Protein AF-A0A969V7P6-F1 (afdb_monomer_lite)

Structure (mmCIF, N/CA/C/O backbone):
data_AF-A0A969V7P6-F1
#
_entry.id   AF-A0A969V7P6-F1
#
loop_
_atom_site.group_PDB
_atom_site.id
_atom_site.type_symbol
_atom_site.label_atom_id
_atom_site.label_alt_id
_atom_site.label_comp_id
_atom_site.label_asym_id
_atom_site.label_entity_id
_atom_site.label_seq_id
_atom_site.pdbx_PDB_ins_code
_atom_site.Cartn_x
_atom_site.Cartn_y
_atom_site.Cartn_z
_atom_site.occupancy
_atom_site.B_iso_or_equiv
_atom_site.auth_seq_id
_atom_site.auth_comp_id
_atom_site.auth_asym_id
_atom_site.auth_atom_id
_atom_site.pdbx_PDB_model_num
ATOM 1 N N . MET A 1 1 ? 22.255 4.720 -7.247 1.00 37.50 1 MET A N 1
ATOM 2 C CA . MET A 1 1 ? 20.924 4.164 -6.915 1.00 37.50 1 MET A CA 1
ATOM 3 C C . MET A 1 1 ? 20.142 5.274 -6.238 1.00 37.50 1 MET A C 1
ATOM 5 O O . MET A 1 1 ? 20.670 5.863 -5.308 1.00 37.50 1 MET A O 1
ATOM 9 N N . GLY A 1 2 ? 19.009 5.672 -6.820 1.00 39.75 2 GLY A N 1
ATOM 10 C CA . GLY A 1 2 ? 18.341 6.944 -6.525 1.00 39.75 2 GLY A CA 1
ATOM 11 C C . GLY A 1 2 ? 17.702 7.017 -5.138 1.00 39.75 2 GLY A C 1
ATOM 12 O O . GLY A 1 2 ? 17.268 6.005 -4.598 1.00 39.75 2 GLY A O 1
ATOM 13 N N . LEU A 1 3 ? 17.614 8.246 -4.629 1.00 38.44 3 LEU A N 1
ATOM 14 C CA . LEU A 1 3 ? 17.092 8.727 -3.338 1.00 38.44 3 LEU A CA 1
ATOM 15 C C . LEU A 1 3 ? 15.645 8.303 -2.972 1.00 38.44 3 LEU A C 1
ATOM 17 O O . LEU A 1 3 ? 15.081 8.807 -2.010 1.00 38.44 3 LEU A O 1
ATOM 21 N N . ALA A 1 4 ? 15.021 7.388 -3.714 1.00 44.38 4 ALA A N 1
ATOM 22 C CA . ALA A 1 4 ? 13.600 7.053 -3.599 1.00 44.38 4 ALA A CA 1
ATOM 23 C C . ALA A 1 4 ? 13.264 6.013 -2.509 1.00 44.38 4 ALA A C 1
ATOM 25 O O . ALA A 1 4 ? 12.104 5.639 -2.364 1.00 44.38 4 ALA A O 1
ATOM 26 N N . THR A 1 5 ? 14.241 5.505 -1.750 1.00 50.00 5 THR A N 1
ATOM 27 C CA . THR A 1 5 ? 14.021 4.388 -0.809 1.00 50.00 5 THR A CA 1
ATOM 28 C C . THR A 1 5 ? 13.422 4.797 0.539 1.00 50.00 5 THR A C 1
ATOM 30 O O . THR A 1 5 ? 12.894 3.939 1.243 1.00 50.00 5 THR A O 1
ATOM 33 N N . ALA A 1 6 ? 13.447 6.082 0.899 1.00 56.50 6 ALA A N 1
ATOM 34 C CA . ALA A 1 6 ? 12.928 6.576 2.174 1.00 56.50 6 ALA A CA 1
ATOM 35 C C . ALA A 1 6 ? 11.888 7.678 1.951 1.00 56.50 6 ALA A C 1
ATOM 37 O O . ALA A 1 6 ? 12.118 8.833 2.285 1.00 56.50 6 ALA A O 1
ATOM 38 N N . ILE A 1 7 ? 10.750 7.327 1.351 1.00 68.38 7 ILE A N 1
ATOM 39 C CA . ILE A 1 7 ? 9.581 8.211 1.333 1.00 68.38 7 ILE A CA 1
ATOM 40 C C . ILE A 1 7 ? 8.793 7.932 2.621 1.00 68.38 7 ILE A C 1
ATOM 42 O O . ILE A 1 7 ? 8.113 6.902 2.680 1.00 68.38 7 ILE A O 1
ATOM 46 N N . PRO A 1 8 ? 8.899 8.772 3.670 1.00 78.19 8 PRO A N 1
ATOM 47 C CA . PRO A 1 8 ? 8.121 8.569 4.881 1.00 78.19 8 PRO A CA 1
ATOM 48 C C . PRO A 1 8 ? 6.634 8.787 4.579 1.00 78.19 8 PRO A C 1
ATOM 50 O O . PRO A 1 8 ? 6.243 9.762 3.924 1.00 78.19 8 PRO A O 1
ATOM 53 N N . ILE A 1 9 ? 5.809 7.849 5.041 1.00 88.81 9 ILE A N 1
ATOM 54 C CA . ILE A 1 9 ? 4.352 7.964 5.033 1.00 88.81 9 ILE A CA 1
ATOM 55 C C . ILE A 1 9 ? 3.910 8.279 6.455 1.00 88.81 9 ILE A C 1
ATOM 57 O O . ILE A 1 9 ? 4.197 7.515 7.377 1.00 88.81 9 ILE A O 1
ATOM 61 N N . TYR A 1 10 ? 3.210 9.396 6.599 1.00 89.25 10 TYR A N 1
ATOM 62 C CA . TYR A 1 10 ? 2.509 9.780 7.814 1.00 89.25 10 TYR A CA 1
ATOM 63 C C . TYR A 1 10 ? 1.019 9.658 7.527 1.00 89.25 10 TYR A C 1
ATOM 65 O O . TYR A 1 10 ? 0.591 10.037 6.437 1.00 89.25 10 TYR A O 1
ATOM 73 N N . LEU A 1 11 ? 0.287 9.086 8.478 1.00 92.19 11 LEU A N 1
ATOM 74 C CA . LEU A 1 11 ? -1.168 9.018 8.446 1.00 92.19 11 LEU A CA 1
ATOM 75 C C . LEU A 1 11 ? -1.673 10.141 9.347 1.00 92.19 11 LEU A C 1
ATOM 77 O O . LEU A 1 11 ? -1.177 10.273 10.469 1.00 92.19 11 LEU A O 1
ATOM 81 N N . ASP A 1 12 ? -2.590 10.954 8.845 1.00 91.56 12 ASP A N 1
ATOM 82 C CA . ASP A 1 12 ? -3.274 11.962 9.650 1.00 91.56 12 ASP A CA 1
ATOM 83 C C . ASP A 1 12 ? -4.498 11.364 10.357 1.00 91.56 12 ASP A C 1
ATOM 85 O O . ASP A 1 12 ? -4.915 10.237 10.081 1.00 91.56 12 ASP A O 1
ATOM 89 N N . ASP A 1 13 ? -5.085 12.123 11.280 1.00 91.12 13 ASP A N 1
ATOM 90 C CA . ASP A 1 13 ? -6.239 11.671 12.058 1.00 91.12 13 ASP A CA 1
ATOM 91 C C . ASP A 1 13 ? -7.435 11.296 11.168 1.00 91.12 13 ASP A C 1
ATOM 93 O O . ASP A 1 13 ? -8.166 10.361 11.492 1.00 91.12 13 ASP A O 1
ATOM 97 N N . SER A 1 14 ? -7.608 11.960 10.017 1.00 90.06 14 SER A N 1
ATOM 98 C CA . SER A 1 14 ? -8.700 11.666 9.077 1.00 90.06 14 SER A CA 1
ATOM 99 C C . SER A 1 14 ? -8.513 10.291 8.427 1.00 90.06 14 SER A C 1
ATOM 101 O O . SER A 1 14 ? -9.436 9.473 8.432 1.00 90.06 14 SER A O 1
ATOM 103 N N . GLU A 1 15 ? -7.305 9.998 7.934 1.00 92.38 15 GLU A N 1
ATOM 104 C CA . GLU A 1 15 ? -6.928 8.682 7.411 1.00 92.38 15 GLU A CA 1
ATOM 105 C C . GLU A 1 15 ? -7.098 7.607 8.500 1.00 92.38 15 GLU A C 1
ATOM 107 O O . GLU A 1 15 ? -7.684 6.552 8.245 1.00 92.38 15 GLU A O 1
ATOM 112 N N . LEU A 1 16 ? -6.649 7.874 9.733 1.00 93.38 16 LEU A N 1
ATOM 113 C CA . LEU A 1 16 ? -6.754 6.924 10.846 1.00 93.38 16 LEU A CA 1
ATOM 114 C C . LEU A 1 16 ? -8.211 6.609 11.214 1.00 93.38 16 LEU A C 1
ATOM 116 O O . LEU A 1 16 ? -8.554 5.437 11.370 1.00 93.38 16 LEU A O 1
ATOM 120 N N . ILE A 1 17 ? -9.087 7.613 11.305 1.00 91.75 17 ILE A N 1
ATOM 121 C CA . ILE A 1 17 ? -10.519 7.420 11.596 1.00 91.75 17 ILE A CA 1
ATOM 122 C C . ILE A 1 17 ? -11.191 6.580 10.504 1.00 91.75 17 ILE A C 1
ATOM 124 O O . ILE A 1 17 ? -11.981 5.677 10.800 1.00 91.75 17 ILE A O 1
ATOM 128 N N . ARG A 1 18 ? -10.842 6.806 9.236 1.00 90.81 18 ARG A N 1
ATOM 129 C CA . ARG A 1 18 ? -11.342 5.996 8.117 1.00 90.81 18 ARG A CA 1
ATOM 130 C C . ARG A 1 18 ? -10.900 4.537 8.223 1.00 90.81 18 ARG A C 1
ATOM 132 O O . ARG A 1 18 ? -11.705 3.645 7.972 1.00 90.81 18 ARG A O 1
ATOM 139 N N . LEU A 1 19 ? -9.673 4.264 8.674 1.00 92.88 19 LEU A N 1
ATOM 140 C CA . LEU A 1 19 ? -9.234 2.891 8.961 1.00 92.88 19 LEU A CA 1
ATOM 141 C C . LEU A 1 19 ? -10.023 2.264 10.120 1.00 92.88 19 LEU A C 1
ATOM 143 O O . LEU A 1 19 ? -10.416 1.105 10.017 1.00 92.88 19 LEU A O 1
ATOM 147 N N . VAL A 1 20 ? -10.320 3.018 11.185 1.00 91.75 20 VAL A N 1
ATOM 148 C CA . VAL A 1 20 ? -11.188 2.536 12.279 1.00 91.75 20 VAL A CA 1
ATOM 149 C C . VAL A 1 20 ? -12.581 2.178 11.763 1.00 91.75 20 VAL A C 1
ATOM 151 O O . VAL A 1 20 ? -13.119 1.130 12.113 1.00 91.75 20 VAL A O 1
ATOM 154 N N . THR A 1 21 ? -13.143 3.018 10.896 1.00 89.44 21 THR A N 1
ATOM 155 C CA . THR A 1 21 ? -14.454 2.799 10.264 1.00 89.44 21 THR A CA 1
ATOM 156 C C . THR A 1 21 ? -14.511 1.445 9.559 1.00 89.44 21 THR A C 1
ATOM 158 O O . THR A 1 21 ? -15.476 0.701 9.716 1.00 89.44 21 THR A O 1
ATOM 161 N N . ILE A 1 22 ? -13.452 1.110 8.817 1.00 90.44 22 ILE A N 1
ATOM 162 C CA . ILE A 1 22 ? -13.332 -0.163 8.103 1.00 90.44 22 ILE A CA 1
ATOM 163 C C . ILE A 1 22 ? -13.286 -1.329 9.087 1.00 90.44 22 ILE A C 1
ATOM 165 O O . ILE A 1 22 ? -14.022 -2.286 8.905 1.00 90.44 22 ILE A O 1
ATOM 169 N N . ILE A 1 23 ? -12.503 -1.231 10.164 1.00 91.12 23 ILE A N 1
ATOM 170 C CA . ILE A 1 23 ? -12.418 -2.294 11.180 1.00 91.12 23 ILE A CA 1
ATOM 171 C C . ILE A 1 23 ? -13.780 -2.544 11.828 1.00 91.12 23 ILE A C 1
ATOM 173 O O . ILE A 1 23 ? -14.203 -3.689 11.978 1.00 91.12 23 ILE A O 1
ATOM 177 N N . LEU A 1 24 ? -14.483 -1.478 12.212 1.00 88.94 24 LEU A N 1
ATOM 178 C CA . LEU A 1 24 ? -15.808 -1.597 12.817 1.00 88.94 24 LEU A CA 1
ATOM 179 C C . LEU A 1 24 ? -16.814 -2.213 11.840 1.00 88.94 24 LEU A C 1
ATOM 181 O O . LEU A 1 24 ? -17.609 -3.059 12.248 1.00 88.94 24 LEU A O 1
ATOM 185 N N . ASN A 1 25 ? -16.743 -1.840 10.561 1.00 88.12 25 ASN A N 1
ATOM 186 C CA . ASN A 1 25 ? -17.562 -2.430 9.510 1.00 88.12 25 ASN A CA 1
ATOM 187 C C . ASN A 1 25 ? -17.242 -3.920 9.287 1.00 88.12 25 ASN A C 1
ATOM 189 O O . ASN A 1 25 ? -18.155 -4.740 9.306 1.00 88.12 25 ASN A O 1
ATOM 193 N N . ASP A 1 26 ? -15.964 -4.284 9.148 1.00 89.19 26 ASP A N 1
ATOM 194 C CA . ASP A 1 26 ? -15.503 -5.666 8.943 1.00 89.19 26 ASP A CA 1
ATOM 195 C C . ASP A 1 26 ? -15.948 -6.588 10.095 1.00 89.19 26 ASP A C 1
ATOM 197 O O . ASP A 1 26 ? -16.284 -7.755 9.888 1.00 89.19 26 ASP A O 1
ATOM 201 N N . LEU A 1 27 ? -16.000 -6.052 11.319 1.00 88.75 27 LEU A N 1
ATOM 202 C CA . LEU A 1 27 ? -16.423 -6.768 12.526 1.00 88.75 27 LEU A CA 1
ATOM 203 C C . LEU A 1 27 ? -17.928 -6.656 12.826 1.00 88.75 27 LEU A C 1
ATOM 205 O O . LEU A 1 27 ? -18.371 -7.135 13.874 1.00 88.75 27 LEU A O 1
ATOM 209 N N . ASN A 1 28 ? -18.716 -6.037 11.937 1.00 86.75 28 ASN A N 1
ATOM 210 C CA . ASN A 1 28 ? -20.150 -5.776 12.109 1.00 86.75 28 ASN A CA 1
ATOM 211 C C . ASN A 1 28 ? -20.491 -5.107 13.459 1.00 86.75 28 ASN A C 1
ATOM 213 O O . ASN A 1 28 ? -21.454 -5.477 14.136 1.00 86.75 28 ASN A O 1
ATOM 217 N N . LYS A 1 29 ? -19.672 -4.142 13.890 1.00 86.81 29 LYS A N 1
ATOM 218 C CA . LYS A 1 29 ? -19.866 -3.372 15.125 1.00 86.81 29 LYS A CA 1
ATOM 219 C C . LYS A 1 29 ? -20.593 -2.062 14.844 1.00 86.81 29 LYS A C 1
ATOM 221 O O . LYS A 1 29 ? -20.479 -1.486 13.766 1.00 86.81 29 LYS A O 1
ATOM 226 N N . THR A 1 30 ? -21.324 -1.569 15.842 1.00 82.69 30 THR A N 1
ATOM 227 C CA . THR A 1 30 ? -22.014 -0.279 15.747 1.00 82.69 30 THR A CA 1
ATOM 228 C C . THR A 1 30 ? -21.003 0.845 15.558 1.00 82.69 30 THR A C 1
ATOM 230 O O . THR A 1 30 ? -20.082 1.011 16.357 1.00 82.69 30 THR A O 1
ATOM 233 N N . LEU A 1 31 ? -21.199 1.627 14.504 1.00 77.50 31 LEU A N 1
ATOM 234 C CA . LEU A 1 31 ? -20.373 2.781 14.189 1.00 77.50 31 LEU A CA 1
ATOM 235 C C . LEU A 1 31 ? -20.841 3.997 15.005 1.00 77.50 31 LEU A C 1
ATOM 237 O O . LEU A 1 31 ? -22.048 4.231 15.118 1.00 77.50 31 LEU A O 1
ATOM 241 N N . PRO A 1 32 ? -19.921 4.812 15.548 1.00 76.62 32 PRO A N 1
ATOM 242 C CA . PRO A 1 32 ? -20.280 6.116 16.090 1.00 76.62 32 PRO A CA 1
ATOM 243 C C . PRO A 1 32 ? -20.989 6.970 15.021 1.00 76.62 32 PRO A C 1
ATOM 245 O O . PRO A 1 32 ? -20.653 6.852 13.838 1.00 76.62 32 PRO A O 1
ATOM 248 N N . PRO A 1 33 ? -21.934 7.855 15.385 1.00 74.75 33 PRO A N 1
ATOM 249 C CA . PRO A 1 33 ? -22.667 8.677 14.413 1.00 74.75 33 PRO A CA 1
ATOM 250 C C . PRO A 1 33 ? -21.738 9.524 13.531 1.00 74.75 33 PRO A C 1
ATOM 252 O O . PRO A 1 33 ? -21.918 9.586 12.319 1.00 74.75 33 PRO A O 1
ATOM 255 N N . GLU A 1 34 ? -20.693 10.088 14.143 1.00 72.06 34 GLU A N 1
ATOM 256 C CA . GLU A 1 34 ? -19.643 10.898 13.504 1.00 72.06 34 GLU A CA 1
ATOM 257 C C . GLU A 1 34 ? -18.877 10.130 12.411 1.00 72.06 34 GLU A C 1
ATOM 259 O O . GLU A 1 34 ? -18.364 10.716 11.463 1.00 72.06 34 GLU A O 1
ATOM 264 N N . VAL A 1 35 ? -18.815 8.803 12.537 1.00 72.75 35 VAL A N 1
ATOM 265 C CA . VAL A 1 35 ? -18.013 7.902 11.700 1.00 72.75 35 VAL A CA 1
ATOM 266 C C . VAL A 1 35 ? -18.892 7.155 10.688 1.00 72.75 35 VAL A C 1
ATOM 268 O O . VAL A 1 35 ? -18.469 6.862 9.574 1.00 72.75 35 VAL A O 1
ATOM 271 N N . SER A 1 36 ? -20.155 6.902 11.043 1.00 68.94 36 SER A N 1
ATOM 272 C CA . SER A 1 36 ? -21.152 6.225 10.199 1.00 68.94 36 SER A CA 1
ATOM 273 C C . SER A 1 36 ? -21.401 6.954 8.878 1.00 68.94 36 SER A C 1
ATOM 275 O O . SER A 1 36 ? -21.670 6.318 7.863 1.00 68.94 36 SER A O 1
ATOM 277 N N . LEU A 1 37 ? -21.290 8.285 8.886 1.00 66.56 37 LEU A N 1
ATOM 278 C CA . LEU A 1 37 ? -21.484 9.139 7.710 1.00 66.56 37 LEU A CA 1
ATOM 279 C C . LEU A 1 37 ? -20.347 9.033 6.682 1.00 66.56 37 LEU A C 1
ATOM 281 O O . LEU A 1 37 ? -20.510 9.483 5.552 1.00 66.56 37 LEU A O 1
ATOM 285 N N . LEU A 1 38 ? -19.202 8.456 7.061 1.00 68.50 38 LEU A N 1
ATOM 286 C CA . LEU A 1 38 ? -18.015 8.382 6.207 1.00 68.50 38 LEU A CA 1
ATOM 287 C C . LEU A 1 38 ? -18.045 7.191 5.252 1.00 68.50 38 LEU A C 1
ATOM 289 O O . LEU A 1 38 ? -17.359 7.214 4.228 1.00 68.50 38 LEU A O 1
ATOM 293 N N . LEU A 1 39 ? -18.801 6.140 5.586 1.00 68.31 39 LEU A N 1
ATOM 294 C CA . LEU A 1 39 ? -18.841 4.938 4.767 1.00 68.31 39 LEU A CA 1
ATOM 295 C C . LEU A 1 39 ? -19.473 5.249 3.404 1.00 68.31 39 LEU A C 1
ATOM 297 O O . LEU A 1 39 ? -20.599 5.750 3.345 1.00 68.31 39 LEU A O 1
ATOM 301 N N . PRO A 1 40 ? -18.789 4.933 2.291 1.00 67.00 40 PRO A N 1
ATOM 302 C CA . PRO A 1 40 ? -19.407 5.051 0.984 1.00 67.00 40 PRO A CA 1
ATOM 303 C C . PRO A 1 40 ? -20.632 4.131 0.905 1.00 67.00 40 PRO A C 1
ATOM 305 O O . PRO A 1 40 ? -20.629 3.029 1.446 1.00 67.00 40 PRO A O 1
ATOM 308 N N . GLN A 1 41 ? -21.669 4.559 0.175 1.00 62.22 41 GLN A N 1
ATOM 309 C CA . GLN A 1 41 ? -22.944 3.828 0.028 1.00 62.22 41 GLN A CA 1
ATOM 310 C C . GLN A 1 41 ? -22.785 2.365 -0.427 1.00 62.22 41 GLN A C 1
ATOM 312 O O . GLN A 1 41 ? -23.682 1.550 -0.222 1.00 62.22 41 GLN A O 1
ATOM 317 N N . LYS A 1 42 ? -21.650 2.030 -1.050 1.00 60.75 42 LYS A N 1
ATOM 318 C CA . LYS A 1 42 ? -21.255 0.670 -1.406 1.00 60.75 42 LYS A CA 1
ATOM 319 C C . LYS A 1 42 ? -19.994 0.317 -0.620 1.00 60.75 42 LYS A C 1
ATOM 321 O O . LYS A 1 42 ? -18.882 0.598 -1.064 1.00 60.75 42 LYS A O 1
ATOM 326 N N . VAL A 1 43 ? -20.177 -0.257 0.565 1.00 61.84 43 VAL A N 1
ATOM 327 C CA . VAL A 1 43 ? -19.059 -0.686 1.407 1.00 61.84 43 VAL A CA 1
ATOM 328 C C . VAL A 1 43 ? -18.521 -2.000 0.848 1.00 61.84 43 VAL A C 1
ATOM 330 O O . VAL A 1 43 ? -19.076 -3.069 1.085 1.00 61.84 43 VAL A O 1
ATOM 333 N N . GLY A 1 44 ? -17.496 -1.900 0.003 1.00 67.94 44 GLY A N 1
ATOM 334 C CA . GLY A 1 44 ? -16.650 -3.041 -0.335 1.00 67.94 44 GLY A CA 1
ATOM 335 C C . GLY A 1 44 ? -15.651 -3.329 0.786 1.00 67.94 44 GLY A C 1
ATOM 336 O O . GLY A 1 44 ? -15.606 -2.623 1.795 1.00 67.94 44 GLY A O 1
ATOM 337 N N . ASN A 1 45 ? -14.816 -4.345 0.591 1.00 84.31 45 ASN A N 1
ATOM 338 C CA . ASN A 1 45 ? -13.691 -4.597 1.484 1.00 84.31 45 ASN A CA 1
ATOM 339 C C . ASN A 1 45 ? -12.696 -3.427 1.417 1.00 84.31 45 ASN A C 1
ATOM 341 O O . ASN A 1 45 ? -12.683 -2.656 0.457 1.00 84.31 45 ASN A O 1
ATOM 345 N N . TYR A 1 46 ? -11.774 -3.348 2.380 1.00 90.69 46 TYR A N 1
ATOM 346 C CA . TYR A 1 46 ? -10.674 -2.371 2.392 1.00 90.69 46 TYR A CA 1
ATOM 347 C C . TYR A 1 46 ? -10.005 -2.144 1.017 1.00 90.69 46 TYR A C 1
ATOM 349 O O . TYR A 1 46 ? -9.670 -1.019 0.649 1.00 90.69 46 TYR A O 1
ATOM 357 N N . TYR A 1 47 ? -9.800 -3.220 0.252 1.00 90.31 47 TYR A N 1
ATOM 358 C CA . TYR A 1 47 ? -9.117 -3.180 -1.042 1.00 90.31 47 TYR A CA 1
ATOM 359 C C . TYR A 1 47 ? -9.952 -2.603 -2.189 1.00 90.31 47 TYR A C 1
ATOM 361 O O . TYR A 1 47 ? -9.364 -2.187 -3.188 1.00 90.31 47 TYR A O 1
ATOM 369 N N . ASP A 1 48 ? -11.273 -2.543 -2.030 1.00 88.69 48 ASP A N 1
ATOM 370 C CA . ASP A 1 48 ? -12.206 -1.996 -3.016 1.00 88.69 48 ASP A CA 1
ATOM 371 C C . ASP A 1 48 ? -12.318 -0.465 -2.911 1.00 88.69 48 ASP A C 1
ATOM 373 O O . ASP A 1 48 ? -12.842 0.191 -3.812 1.00 88.69 48 ASP A O 1
ATOM 377 N N . LEU A 1 49 ? -11.812 0.118 -1.818 1.00 89.06 49 LEU A N 1
ATOM 378 C CA . LEU A 1 49 ? -11.853 1.554 -1.569 1.00 89.06 49 LEU A CA 1
ATOM 379 C C . LEU A 1 49 ? -10.686 2.280 -2.267 1.0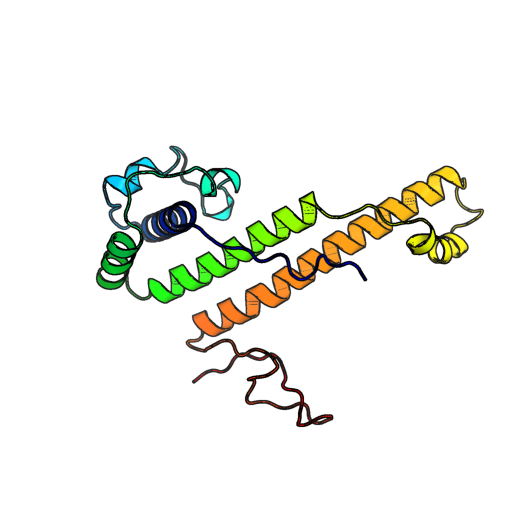0 89.06 49 LEU A C 1
ATOM 381 O O . LEU A 1 49 ? -9.524 1.867 -2.136 1.00 89.06 49 LEU A O 1
ATOM 385 N N . PRO A 1 50 ? -10.954 3.390 -2.983 1.00 89.38 50 PRO A N 1
ATOM 386 C CA . PRO A 1 50 ? -9.906 4.177 -3.622 1.00 89.38 50 PRO A CA 1
ATOM 387 C C . PRO A 1 50 ? -9.017 4.860 -2.575 1.00 89.38 50 PRO A C 1
ATOM 389 O O . PRO A 1 50 ? -9.497 5.330 -1.546 1.00 89.38 50 PRO A O 1
ATOM 392 N N . LEU A 1 51 ? -7.710 4.968 -2.851 1.00 90.69 51 LEU A N 1
ATOM 393 C CA . LEU A 1 51 ? -6.762 5.601 -1.920 1.00 90.69 51 LEU A CA 1
ATOM 394 C C . LEU A 1 51 ? -7.080 7.076 -1.651 1.00 90.69 51 LEU A C 1
ATOM 396 O O . LEU A 1 51 ? -6.768 7.567 -0.572 1.00 90.69 51 LEU A O 1
ATOM 400 N N . ASP A 1 52 ? -7.704 7.773 -2.599 1.00 90.12 52 ASP A N 1
ATOM 401 C CA . ASP A 1 52 ? -8.074 9.181 -2.437 1.00 90.12 52 ASP A CA 1
ATOM 402 C C . ASP A 1 52 ? -9.181 9.392 -1.400 1.00 90.12 52 ASP A C 1
ATOM 404 O O . ASP A 1 52 ? -9.139 10.390 -0.689 1.00 90.12 52 ASP A O 1
ATOM 408 N N . TRP A 1 53 ? -10.086 8.421 -1.218 1.00 89.94 53 TRP A N 1
ATOM 409 C CA . TRP A 1 53 ? -11.118 8.482 -0.173 1.00 89.94 53 TRP A CA 1
ATOM 410 C C . TRP A 1 53 ? -10.501 8.569 1.225 1.00 89.94 53 TRP A C 1
ATOM 412 O O . TRP A 1 53 ? -11.038 9.240 2.097 1.00 89.94 53 TRP A O 1
ATOM 422 N N . PHE A 1 54 ? -9.343 7.942 1.446 1.00 90.50 54 PHE A N 1
ATOM 423 C CA . PHE A 1 54 ? -8.652 8.030 2.734 1.00 90.50 54 PHE A CA 1
ATOM 424 C C . PHE A 1 54 ? -8.097 9.435 3.006 1.00 90.50 54 PHE A C 1
ATOM 426 O O . PHE A 1 54 ? -8.069 9.856 4.155 1.00 90.50 54 PHE A O 1
ATOM 433 N N . LYS A 1 55 ? -7.707 10.169 1.956 1.00 88.50 55 LYS A N 1
ATOM 434 C CA . LYS A 1 55 ? -7.048 11.486 2.042 1.00 88.50 55 LYS A CA 1
ATOM 435 C C . LYS A 1 55 ? -8.026 12.650 2.195 1.00 88.50 55 LYS A C 1
ATOM 437 O O . LYS A 1 55 ? -7.604 13.796 2.326 1.00 88.50 55 LYS A O 1
ATOM 442 N N . GLU A 1 56 ? -9.320 12.383 2.079 1.00 87.56 56 GLU A N 1
ATOM 443 C CA . GLU A 1 56 ? -10.352 13.401 2.210 1.00 87.56 56 GLU A CA 1
ATOM 444 C C . GLU A 1 56 ? -10.391 13.939 3.652 1.00 87.56 56 GLU A C 1
ATOM 446 O O . GLU A 1 56 ? -10.579 13.150 4.591 1.00 87.56 56 GLU A O 1
ATOM 451 N N . PRO A 1 57 ? -10.263 15.266 3.838 1.00 83.69 57 PRO A N 1
ATOM 452 C CA . PRO A 1 57 ? -10.168 15.866 5.158 1.00 83.69 57 PRO A CA 1
ATOM 453 C C . PRO A 1 57 ? -11.463 15.689 5.950 1.00 83.69 57 PRO A C 1
ATOM 455 O O . PRO A 1 57 ? -12.564 15.794 5.410 1.00 83.69 57 PRO A O 1
ATOM 458 N N . MET A 1 58 ? -11.318 15.477 7.254 1.00 78.38 58 MET A N 1
ATOM 459 C CA . MET A 1 58 ? -12.414 15.424 8.212 1.00 78.38 58 MET A CA 1
ATOM 460 C C . MET A 1 58 ? -12.205 16.503 9.277 1.00 78.38 58 MET A C 1
ATOM 462 O O . MET A 1 58 ? -11.082 16.725 9.727 1.00 78.38 58 MET A O 1
ATOM 466 N N . HIS A 1 59 ? -13.264 17.223 9.650 1.00 67.56 59 HIS A N 1
ATOM 467 C CA . HIS A 1 59 ? -13.129 18.436 10.471 1.00 67.56 59 HIS A CA 1
ATOM 468 C C . HIS A 1 59 ? -13.735 18.351 11.874 1.00 67.56 59 HIS A C 1
ATOM 470 O O . HIS A 1 59 ? -13.639 19.319 12.618 1.00 67.56 59 HIS A O 1
ATOM 476 N N . GLU A 1 60 ? -14.298 17.212 12.280 1.00 69.31 60 GLU A N 1
ATOM 477 C CA . GLU A 1 60 ? -15.121 17.175 13.501 1.00 69.31 60 GLU A CA 1
ATOM 478 C C . GLU A 1 60 ? -14.904 15.962 14.414 1.00 69.31 60 GLU A C 1
ATOM 480 O O . GLU A 1 60 ? -15.480 15.920 15.497 1.00 69.31 60 GLU A O 1
ATOM 485 N N . ALA A 1 61 ? -14.063 14.994 14.040 1.00 74.50 61 ALA A N 1
ATOM 486 C CA . ALA A 1 61 ? -13.854 13.797 14.853 1.00 74.50 61 ALA A CA 1
ATOM 487 C C . ALA A 1 61 ? -12.500 13.786 15.562 1.00 74.50 61 ALA A C 1
ATOM 489 O O . ALA A 1 61 ? -11.448 14.013 14.966 1.00 74.50 61 ALA A O 1
ATOM 490 N N . GLU A 1 62 ? -12.540 13.446 16.847 1.00 86.38 62 GLU A N 1
ATOM 491 C CA . GLU A 1 62 ? -11.362 13.303 17.694 1.00 86.38 62 GLU A CA 1
ATOM 492 C C . GLU A 1 62 ? -10.877 11.845 17.669 1.00 86.38 62 GLU A C 1
ATOM 494 O O . GLU A 1 62 ? -11.419 10.976 18.364 1.00 86.38 62 GLU A O 1
ATOM 499 N N . PHE A 1 63 ? -9.838 11.570 16.871 1.00 89.69 63 PHE A N 1
ATOM 500 C CA . PHE A 1 63 ? -9.302 10.217 16.672 1.00 89.69 63 PHE A CA 1
ATOM 501 C C . PHE A 1 63 ? -9.014 9.497 17.997 1.00 89.69 63 PHE A C 1
ATOM 50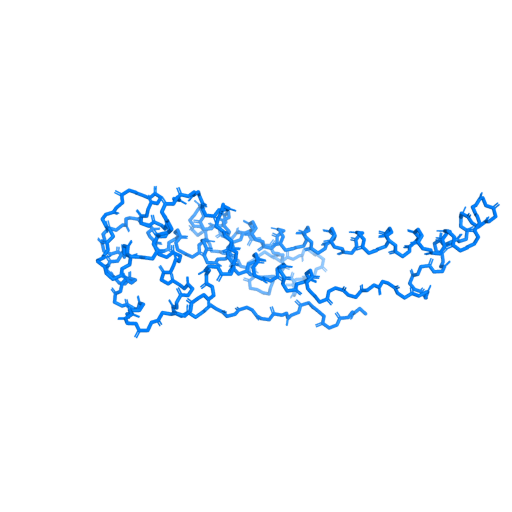3 O O . PHE A 1 63 ? -9.447 8.361 18.186 1.00 89.69 63 PHE A O 1
ATOM 510 N N . THR A 1 64 ? -8.343 10.166 18.939 1.00 91.19 64 THR A N 1
ATOM 511 C CA . THR A 1 64 ? -7.961 9.587 20.237 1.00 91.19 64 THR A CA 1
ATOM 512 C C . THR A 1 64 ? -9.166 9.044 21.003 1.00 91.19 64 THR A C 1
ATOM 514 O O . THR A 1 64 ? -9.120 7.930 21.526 1.00 91.19 64 THR A O 1
ATOM 517 N N . LYS A 1 65 ? -10.269 9.798 21.043 1.00 90.31 65 LYS A N 1
ATOM 518 C CA . LYS A 1 65 ? -11.494 9.401 21.745 1.00 90.31 65 LYS A CA 1
ATOM 519 C C . LYS A 1 65 ? -12.129 8.170 21.097 1.00 90.31 65 LYS A C 1
ATOM 521 O O . LYS A 1 65 ? -12.490 7.222 21.796 1.00 90.31 65 LYS A O 1
ATOM 526 N N . ILE A 1 66 ? -12.214 8.159 19.766 1.00 89.44 66 ILE A N 1
ATOM 527 C CA . ILE A 1 66 ? -12.754 7.031 18.998 1.00 89.44 66 ILE A CA 1
ATOM 528 C C . ILE A 1 66 ? -11.884 5.787 19.209 1.00 89.44 66 ILE A C 1
ATOM 530 O O . ILE A 1 66 ? -12.401 4.722 19.546 1.00 89.44 66 ILE A O 1
ATOM 534 N N . TYR A 1 67 ? -10.566 5.926 19.090 1.00 91.81 67 TYR A N 1
ATOM 535 C CA . TYR A 1 67 ? -9.607 4.841 19.274 1.00 91.81 67 TYR A CA 1
ATOM 536 C C . TYR A 1 67 ? -9.716 4.193 20.663 1.00 91.81 67 TYR A C 1
ATOM 538 O O . TYR A 1 67 ? -9.846 2.973 20.768 1.00 91.81 67 TYR A O 1
ATOM 546 N N . LEU A 1 68 ? -9.743 5.003 21.729 1.00 92.12 68 LEU A N 1
ATOM 547 C CA . LEU A 1 68 ? -9.885 4.505 23.101 1.00 92.12 68 LEU A CA 1
ATOM 548 C C . LEU A 1 68 ? -11.215 3.774 23.320 1.00 92.12 68 LEU A C 1
ATOM 550 O O . LEU A 1 68 ? -11.238 2.747 23.996 1.00 92.12 68 LEU A O 1
ATOM 554 N N . SER A 1 69 ? -12.308 4.259 22.721 1.00 90.12 69 SER A N 1
ATOM 555 C CA . SER A 1 69 ? -13.598 3.563 22.790 1.00 90.12 69 SER A CA 1
ATOM 556 C C . SER A 1 69 ? -13.560 2.203 22.083 1.00 90.12 69 SER A C 1
ATOM 558 O O . SER A 1 69 ? -14.091 1.221 22.598 1.00 90.12 69 SER A O 1
ATOM 560 N N . CYS A 1 70 ? -12.863 2.106 20.947 1.00 90.38 70 CYS A N 1
ATOM 561 C CA . CYS A 1 70 ? -12.761 0.867 20.183 1.00 90.38 70 CYS A CA 1
ATOM 562 C C . CYS A 1 70 ? -11.955 -0.205 20.923 1.00 90.38 70 CYS A C 1
ATOM 564 O O . CYS A 1 70 ? -12.381 -1.356 20.940 1.00 90.38 70 CYS A O 1
ATOM 566 N N . ILE A 1 71 ? -10.863 0.171 21.603 1.00 92.31 71 ILE A N 1
ATOM 567 C CA . ILE A 1 71 ? -10.081 -0.755 22.445 1.00 92.31 71 ILE A CA 1
ATOM 568 C C . ILE A 1 71 ? -10.953 -1.419 23.519 1.00 92.31 71 ILE A C 1
ATOM 570 O O . ILE A 1 71 ? -10.748 -2.583 23.849 1.00 92.31 71 ILE A O 1
ATOM 574 N N . GLN A 1 72 ? -11.921 -0.694 24.082 1.00 89.38 72 GLN A N 1
ATOM 575 C CA . GLN A 1 72 ? -12.776 -1.225 25.147 1.00 89.38 72 GLN A CA 1
ATOM 576 C C . GLN A 1 72 ? -13.872 -2.165 24.627 1.00 89.38 72 GLN A C 1
ATOM 578 O O . GLN A 1 72 ? -14.334 -3.035 25.361 1.00 89.38 72 GLN A O 1
ATOM 583 N N . ILE A 1 73 ? -14.315 -1.973 23.383 1.00 87.88 73 ILE A N 1
ATOM 584 C CA . ILE A 1 73 ? -15.488 -2.654 22.810 1.00 87.88 73 ILE A CA 1
ATOM 585 C C . ILE A 1 73 ? -15.085 -3.855 21.945 1.00 87.88 73 ILE A C 1
ATOM 587 O O . ILE A 1 73 ? -15.838 -4.826 21.823 1.00 87.88 73 ILE A O 1
ATOM 591 N N . VAL A 1 74 ? -13.920 -3.780 21.305 1.00 88.69 74 VAL A N 1
ATOM 592 C CA . VAL A 1 74 ? -13.474 -4.735 20.296 1.00 88.69 74 VAL A CA 1
ATOM 593 C C . VAL A 1 74 ? -12.227 -5.457 20.793 1.00 88.69 74 VAL A C 1
ATOM 595 O O . VAL A 1 74 ? -11.187 -4.849 21.029 1.00 88.69 74 VAL A O 1
ATOM 598 N N . GLN A 1 75 ? -12.341 -6.778 20.927 1.00 89.31 75 GLN A N 1
ATOM 599 C CA . GLN A 1 75 ? -11.214 -7.641 21.261 1.00 89.31 75 GLN A CA 1
ATOM 600 C C . GLN A 1 75 ? -10.133 -7.556 20.171 1.00 89.31 75 GLN A C 1
ATOM 602 O O . GLN A 1 75 ? -10.458 -7.564 18.984 1.00 89.31 75 GLN A O 1
ATOM 607 N N . ASP A 1 76 ? -8.866 -7.463 20.583 1.00 86.44 76 ASP A N 1
ATOM 608 C CA . ASP A 1 76 ? -7.677 -7.391 19.715 1.00 86.44 76 ASP A CA 1
ATOM 609 C C . ASP A 1 76 ? -7.706 -6.241 18.684 1.00 86.44 76 ASP A C 1
ATOM 611 O O . ASP A 1 76 ? -7.043 -6.283 17.640 1.00 86.44 76 ASP A O 1
ATOM 615 N N . PHE A 1 77 ? -8.477 -5.184 18.975 1.00 92.06 77 PHE A N 1
ATOM 616 C CA . PHE A 1 77 ? -8.614 -4.016 18.105 1.00 92.06 77 PHE A CA 1
ATOM 617 C C . PHE A 1 77 ? -7.275 -3.353 17.793 1.00 92.06 77 PHE A C 1
ATOM 619 O O . PHE A 1 77 ? -7.030 -2.959 16.657 1.00 92.06 77 PHE A O 1
ATOM 626 N N . ASP A 1 78 ? -6.403 -3.236 18.791 1.00 91.25 78 ASP A N 1
ATOM 627 C CA . ASP A 1 78 ? -5.070 -2.654 18.663 1.00 91.25 78 ASP A CA 1
ATOM 628 C C . ASP A 1 78 ? -4.214 -3.422 17.643 1.00 91.25 78 ASP A C 1
ATOM 630 O O . ASP A 1 78 ? -3.539 -2.813 16.808 1.00 91.25 78 ASP A O 1
ATOM 634 N N . THR A 1 79 ? -4.300 -4.754 17.655 1.00 89.94 79 THR A N 1
ATOM 635 C CA . THR A 1 79 ? -3.580 -5.628 16.727 1.00 89.94 79 THR A CA 1
ATOM 636 C C . THR A 1 79 ? -4.129 -5.492 15.312 1.00 89.94 79 THR A C 1
ATOM 638 O O . THR A 1 79 ? -3.348 -5.274 14.379 1.00 89.94 79 THR A O 1
ATOM 641 N N . TYR A 1 80 ? -5.457 -5.536 15.137 1.00 90.94 80 TYR A N 1
ATOM 642 C CA . TYR A 1 80 ? -6.084 -5.291 13.832 1.00 90.94 80 TYR A CA 1
ATOM 643 C C . TYR A 1 80 ? -5.673 -3.912 13.310 1.00 90.94 80 TYR A C 1
ATOM 645 O O . TYR A 1 80 ? -5.117 -3.795 12.215 1.00 90.94 80 TYR A O 1
ATOM 653 N N . PHE A 1 81 ? -5.882 -2.868 14.110 1.00 93.50 81 PHE A N 1
ATOM 654 C CA . PHE A 1 81 ? -5.601 -1.488 13.743 1.00 93.50 81 PHE A CA 1
ATOM 655 C C . PHE A 1 81 ? -4.146 -1.286 13.331 1.00 93.50 81 PHE A C 1
ATOM 657 O O . PHE A 1 81 ? -3.876 -0.689 12.287 1.00 93.50 81 PHE A O 1
ATOM 664 N N . LYS A 1 82 ? -3.201 -1.846 14.090 1.00 91.50 82 LYS A N 1
ATOM 665 C CA . LYS A 1 82 ? -1.774 -1.801 13.764 1.00 91.50 82 LYS A CA 1
ATOM 666 C C . LYS A 1 82 ? -1.466 -2.491 12.434 1.00 91.50 82 LYS A C 1
ATOM 668 O O . LYS A 1 82 ? -0.779 -1.902 11.598 1.00 91.50 82 LYS A O 1
ATOM 673 N N . CYS A 1 83 ? -1.976 -3.703 12.215 1.00 91.38 83 CYS A N 1
ATOM 674 C CA . CYS A 1 83 ? -1.785 -4.433 10.960 1.00 91.38 83 CYS A CA 1
ATOM 675 C C . CYS A 1 83 ? -2.374 -3.668 9.769 1.00 91.38 83 CYS A C 1
ATOM 677 O O . CYS A 1 83 ? -1.704 -3.500 8.748 1.00 91.38 83 CYS A O 1
ATOM 679 N N . LEU A 1 84 ? -3.590 -3.139 9.913 1.00 93.00 84 LEU A N 1
ATOM 680 C CA . LEU A 1 84 ? -4.258 -2.372 8.867 1.00 93.00 84 LEU A CA 1
ATOM 681 C C . LEU A 1 84 ? -3.521 -1.060 8.559 1.00 93.00 84 LEU A C 1
ATOM 683 O O . LEU A 1 84 ? -3.353 -0.711 7.389 1.00 93.00 84 LEU A O 1
ATOM 687 N N . CYS A 1 85 ? -3.006 -0.371 9.580 1.00 93.44 85 CYS A N 1
ATOM 688 C CA . CYS A 1 85 ? -2.151 0.801 9.406 1.00 93.44 85 CYS A CA 1
ATOM 689 C C . CYS A 1 85 ? -0.881 0.470 8.617 1.00 93.44 85 CYS A C 1
ATOM 691 O O . CYS A 1 85 ? -0.499 1.231 7.729 1.00 93.44 85 CYS A O 1
ATOM 693 N N . GLU A 1 86 ? -0.219 -0.654 8.905 1.00 90.69 86 GLU A N 1
ATOM 694 C CA . GLU A 1 86 ? 0.969 -1.064 8.150 1.00 90.69 86 GLU A CA 1
ATOM 695 C C . GLU A 1 86 ? 0.628 -1.380 6.690 1.00 90.69 86 GLU A C 1
ATOM 697 O O . GLU A 1 86 ? 1.297 -0.860 5.794 1.00 90.69 86 GLU A O 1
ATOM 702 N N . ILE A 1 87 ? -0.455 -2.120 6.425 1.00 92.75 87 ILE A N 1
ATOM 703 C CA . ILE A 1 87 ? -0.955 -2.356 5.058 1.00 92.75 87 ILE A CA 1
ATOM 704 C C . ILE A 1 87 ? -1.195 -1.027 4.339 1.00 92.75 87 ILE A C 1
ATOM 706 O O . ILE A 1 87 ? -0.713 -0.820 3.219 1.00 92.75 87 ILE A O 1
ATOM 710 N N . HIS A 1 88 ? -1.897 -0.101 4.991 1.00 94.44 88 HIS A N 1
ATOM 711 C CA . HIS A 1 88 ? -2.247 1.179 4.393 1.00 94.44 88 HIS A CA 1
ATOM 712 C C . HIS A 1 88 ? -1.024 2.046 4.102 1.00 94.44 88 HIS A C 1
ATOM 714 O O . HIS A 1 88 ? -0.878 2.539 2.980 1.00 94.44 88 HIS A O 1
ATOM 720 N N . LYS A 1 89 ? -0.071 2.140 5.036 1.00 92.19 89 LYS A N 1
ATOM 721 C CA . LYS A 1 89 ? 1.201 2.838 4.803 1.00 92.19 89 LYS A CA 1
ATOM 722 C C . LYS A 1 89 ? 1.948 2.273 3.601 1.00 92.19 89 LYS A C 1
ATOM 724 O O . LYS A 1 89 ? 2.492 3.048 2.816 1.00 92.19 89 LYS A O 1
ATOM 729 N N . ARG A 1 90 ? 1.981 0.946 3.415 1.00 90.94 90 ARG A N 1
ATOM 730 C CA . ARG A 1 90 ? 2.661 0.347 2.251 1.00 90.94 90 ARG A CA 1
ATOM 731 C C . ARG A 1 90 ? 1.933 0.609 0.947 1.00 90.94 90 ARG A C 1
ATOM 733 O O . ARG A 1 90 ? 2.597 0.923 -0.036 1.00 90.94 90 ARG A O 1
ATOM 740 N N . ARG A 1 91 ? 0.598 0.591 0.936 1.00 92.25 91 ARG A N 1
ATOM 741 C CA . ARG A 1 91 ? -0.186 0.999 -0.242 1.00 92.25 91 ARG A CA 1
ATOM 742 C C . ARG A 1 91 ? 0.071 2.460 -0.614 1.00 92.25 91 ARG A C 1
ATOM 744 O O . ARG A 1 91 ? 0.383 2.733 -1.768 1.00 92.25 91 ARG A O 1
ATOM 751 N N . ARG A 1 92 ? 0.054 3.380 0.357 1.00 92.56 92 ARG A N 1
ATOM 752 C CA . ARG A 1 92 ? 0.378 4.810 0.155 1.00 92.56 92 ARG A CA 1
ATOM 753 C C . ARG A 1 92 ? 1.819 5.018 -0.313 1.00 92.56 92 ARG A C 1
ATOM 755 O O . ARG A 1 92 ? 2.092 5.846 -1.179 1.00 92.56 92 ARG A O 1
ATOM 762 N N . LYS A 1 93 ? 2.766 4.249 0.224 1.00 90.31 93 LYS A N 1
ATOM 763 C CA . LYS A 1 93 ? 4.162 4.288 -0.225 1.00 90.31 93 LYS A CA 1
ATOM 764 C C . LYS A 1 93 ? 4.306 3.798 -1.660 1.00 90.31 93 LYS A C 1
ATOM 766 O O . LYS A 1 93 ? 5.006 4.435 -2.443 1.00 90.31 93 LYS A O 1
ATOM 771 N N . TYR A 1 94 ? 3.632 2.708 -2.014 1.00 90.69 94 TYR A N 1
ATOM 772 C CA . TYR A 1 94 ? 3.670 2.167 -3.366 1.00 90.69 94 TYR A CA 1
ATOM 773 C C . TYR A 1 94 ? 2.996 3.100 -4.381 1.00 90.69 94 TYR A C 1
ATOM 775 O O . TYR A 1 94 ? 3.547 3.324 -5.454 1.00 90.69 94 TYR A O 1
ATOM 783 N N . GLU A 1 95 ? 1.888 3.746 -4.010 1.00 91.56 95 GLU A N 1
ATOM 784 C CA . GLU A 1 95 ? 1.278 4.836 -4.783 1.00 91.56 95 GLU A CA 1
ATOM 785 C C . GLU A 1 95 ? 2.303 5.939 -5.102 1.00 91.56 95 GLU A C 1
ATOM 787 O O . GLU A 1 95 ? 2.476 6.307 -6.264 1.00 91.56 95 GLU A O 1
ATOM 792 N N . ARG A 1 96 ? 3.060 6.408 -4.098 1.00 89.56 96 ARG A N 1
ATOM 793 C CA . ARG A 1 96 ? 4.125 7.407 -4.306 1.00 89.56 96 ARG A CA 1
ATOM 794 C C . ARG A 1 96 ? 5.286 6.884 -5.153 1.00 89.56 96 ARG A C 1
ATOM 796 O O . ARG A 1 96 ? 5.896 7.646 -5.899 1.00 89.56 96 ARG A O 1
ATOM 803 N N . ILE A 1 97 ? 5.618 5.597 -5.041 1.00 88.44 97 ILE A N 1
ATOM 804 C CA . ILE A 1 97 ? 6.620 4.953 -5.899 1.00 88.44 97 ILE A CA 1
ATOM 805 C C . ILE A 1 97 ? 6.165 5.007 -7.354 1.00 88.44 97 ILE A C 1
ATOM 807 O O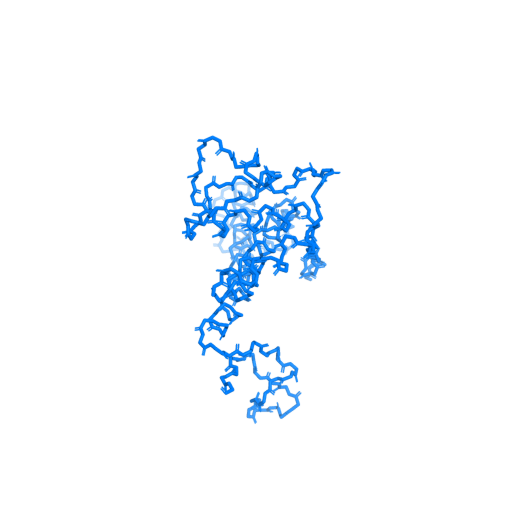 . ILE A 1 97 ? 6.953 5.425 -8.197 1.00 88.44 97 ILE A O 1
ATOM 811 N N . LEU A 1 98 ? 4.920 4.623 -7.640 1.00 88.75 98 LEU A N 1
ATOM 812 C CA . LEU A 1 98 ? 4.369 4.654 -8.992 1.00 88.75 98 LEU A CA 1
ATOM 813 C C . LEU A 1 98 ? 4.336 6.080 -9.547 1.00 88.75 98 LEU A C 1
ATOM 815 O O . LEU A 1 98 ? 4.754 6.293 -10.682 1.00 88.75 98 LEU A O 1
ATOM 819 N N . SER A 1 99 ? 3.922 7.061 -8.740 1.00 88.25 99 SER A N 1
ATOM 820 C CA . SER A 1 99 ? 3.840 8.457 -9.182 1.00 88.25 99 SER A CA 1
ATOM 821 C C . SER A 1 99 ? 5.207 9.111 -9.415 1.00 88.25 99 SER A C 1
ATOM 823 O O . SER A 1 99 ? 5.299 10.073 -10.170 1.00 88.25 99 SER A O 1
ATOM 825 N N . ALA A 1 100 ? 6.266 8.630 -8.755 1.00 87.38 100 ALA A N 1
ATOM 826 C CA . ALA A 1 100 ? 7.600 9.233 -8.799 1.00 87.38 100 ALA A CA 1
ATOM 827 C C . ALA A 1 100 ? 8.653 8.392 -9.544 1.00 87.38 100 ALA A C 1
ATOM 829 O O . ALA A 1 100 ? 9.809 8.811 -9.622 1.00 87.38 100 ALA A O 1
ATOM 830 N N . GLN A 1 101 ? 8.312 7.201 -10.054 1.00 85.94 101 GLN A N 1
ATOM 831 C CA . GLN A 1 101 ? 9.275 6.303 -10.696 1.00 85.94 101 GLN A CA 1
ATOM 832 C C . GLN A 1 101 ? 9.766 6.887 -12.033 1.00 85.94 101 GLN A C 1
ATOM 834 O O . GLN A 1 101 ? 8.997 6.934 -12.996 1.00 85.94 101 GLN A O 1
ATOM 839 N N . PRO A 1 102 ? 11.054 7.264 -12.155 1.00 88.19 102 PRO A N 1
ATOM 840 C CA . PRO A 1 102 ? 11.571 7.797 -13.406 1.00 88.19 102 PRO A CA 1
ATOM 841 C C . PRO A 1 102 ? 11.732 6.692 -14.455 1.00 88.19 102 PRO A C 1
ATOM 843 O O . PRO A 1 102 ? 12.002 5.529 -14.129 1.00 88.19 102 PRO A O 1
ATOM 846 N N . LEU A 1 103 ? 11.640 7.077 -15.729 1.00 90.31 103 LEU A N 1
ATOM 847 C CA . LEU A 1 103 ? 12.047 6.202 -16.825 1.00 90.31 103 LEU A CA 1
ATOM 848 C C . LEU A 1 103 ? 13.565 5.928 -16.759 1.00 90.31 103 LEU A C 1
ATOM 850 O O . LEU A 1 103 ? 14.338 6.830 -16.420 1.00 90.31 103 LEU A O 1
ATOM 854 N N . PRO A 1 104 ? 14.012 4.705 -17.095 1.00 91.62 104 PRO A N 1
ATOM 855 C CA . PRO A 1 104 ? 15.428 4.365 -17.149 1.00 91.62 104 PRO A CA 1
ATOM 856 C C . PRO A 1 104 ? 16.212 5.229 -18.141 1.00 91.62 104 PRO A C 1
ATOM 858 O O . PRO A 1 104 ? 15.744 5.526 -19.240 1.00 91.62 104 PRO A O 1
ATOM 861 N N . THR A 1 105 ? 17.444 5.583 -17.781 1.00 91.50 105 THR A N 1
ATOM 862 C CA . THR A 1 105 ? 18.352 6.341 -18.651 1.00 91.50 105 THR A CA 1
ATOM 863 C C . THR A 1 105 ? 19.054 5.432 -19.660 1.00 91.50 105 THR A C 1
ATOM 865 O O . THR A 1 105 ? 19.208 4.229 -19.433 1.00 91.50 105 THR A O 1
ATOM 868 N N . MET A 1 106 ? 19.570 6.006 -20.757 1.00 87.69 106 MET A N 1
ATOM 869 C CA . MET A 1 106 ? 20.288 5.222 -21.774 1.00 87.69 106 MET A CA 1
ATOM 870 C C . MET A 1 106 ? 21.494 4.467 -21.205 1.00 87.69 106 MET A C 1
ATOM 872 O O . MET A 1 106 ? 21.732 3.327 -21.585 1.00 87.69 106 MET A O 1
ATOM 876 N N . LEU A 1 107 ? 22.218 5.049 -20.244 1.00 90.00 107 LEU A N 1
ATOM 877 C CA . LEU A 1 107 ? 23.342 4.382 -19.573 1.00 90.00 107 LEU A CA 1
ATOM 878 C C . LEU A 1 107 ? 22.905 3.138 -18.787 1.00 90.00 107 LEU A C 1
ATOM 880 O O . LEU A 1 107 ? 23.672 2.191 -18.643 1.00 90.00 107 LEU A O 1
ATOM 884 N N . GLN A 1 108 ? 21.669 3.122 -18.284 1.00 89.00 108 GLN A N 1
ATOM 885 C CA . GLN A 1 108 ? 21.129 1.969 -17.570 1.00 89.00 108 GLN A CA 1
ATOM 886 C C . GLN A 1 108 ? 20.720 0.843 -18.519 1.00 89.00 108 GLN A C 1
ATOM 888 O O . GLN A 1 108 ? 20.686 -0.307 -18.089 1.00 89.00 108 GLN A O 1
ATOM 893 N N . ILE A 1 109 ? 20.407 1.128 -19.783 1.00 91.50 109 ILE A N 1
ATOM 894 C CA . ILE A 1 109 ? 19.934 0.112 -20.731 1.00 91.50 109 ILE A CA 1
ATOM 895 C C . ILE A 1 109 ? 20.959 -0.261 -21.806 1.00 91.50 109 ILE A C 1
ATOM 897 O O . ILE A 1 109 ? 20.875 -1.366 -22.337 1.00 91.50 109 ILE A O 1
ATOM 901 N N . SER A 1 110 ? 21.959 0.583 -22.082 1.00 88.62 110 SER A N 1
ATOM 902 C CA . SER A 1 110 ? 22.918 0.369 -23.172 1.00 88.62 110 SER A CA 1
ATOM 903 C C . SER A 1 110 ? 23.647 -0.977 -23.112 1.00 88.62 110 SER A C 1
ATOM 905 O O . SER A 1 110 ? 23.677 -1.644 -24.146 1.00 88.62 110 SER A O 1
ATOM 907 N N . PRO A 1 111 ? 24.125 -1.490 -21.958 1.00 87.38 111 PRO A N 1
ATOM 908 C CA . PRO A 1 111 ? 24.824 -2.775 -21.953 1.00 87.38 111 PRO A CA 1
ATOM 909 C C . PRO A 1 111 ? 23.893 -3.940 -22.316 1.00 87.38 111 PRO A C 1
ATOM 911 O O . PRO A 1 111 ? 24.327 -4.926 -22.900 1.00 87.38 111 PRO A O 1
ATOM 914 N N . ARG A 1 112 ? 22.593 -3.811 -22.014 1.00 84.50 112 ARG A N 1
ATOM 915 C CA . ARG A 1 112 ? 21.568 -4.830 -22.293 1.00 84.50 112 ARG A CA 1
ATOM 916 C C . ARG A 1 112 ? 21.167 -4.856 -23.766 1.00 84.50 112 ARG A C 1
ATOM 918 O O . ARG A 1 112 ? 20.717 -5.886 -24.251 1.00 84.50 112 ARG A O 1
ATOM 925 N N . THR A 1 113 ? 21.356 -3.744 -24.480 1.00 87.88 113 THR A N 1
ATOM 926 C CA . THR A 1 113 ? 21.043 -3.658 -25.914 1.00 87.88 113 THR A CA 1
ATOM 927 C C . THR A 1 113 ? 21.978 -4.499 -26.778 1.00 87.88 113 THR A C 1
ATOM 929 O O . THR A 1 113 ? 21.554 -4.934 -27.840 1.00 87.88 113 THR A O 1
ATOM 932 N N . LEU A 1 114 ? 23.204 -4.788 -26.321 1.00 87.69 114 LEU A N 1
ATOM 933 C CA . LEU A 1 114 ? 24.224 -5.483 -27.118 1.00 87.69 114 LEU A CA 1
ATOM 934 C C . LEU A 1 114 ? 23.796 -6.881 -27.578 1.00 87.69 114 LEU A C 1
ATOM 936 O O . LEU A 1 114 ? 24.175 -7.298 -28.665 1.00 87.69 114 LEU A O 1
ATOM 940 N N . LEU A 1 115 ? 22.991 -7.582 -26.777 1.00 86.50 115 LEU A N 1
ATOM 941 C CA . LEU A 1 115 ? 22.522 -8.931 -27.106 1.00 86.50 115 LEU A CA 1
ATOM 942 C C . LEU A 1 115 ? 21.424 -8.944 -28.179 1.00 86.50 115 LEU A C 1
ATOM 944 O O . LEU A 1 115 ? 21.257 -9.940 -28.870 1.00 86.50 115 LEU A O 1
ATOM 948 N N . GLU A 1 116 ? 20.670 -7.851 -28.308 1.00 88.12 116 GLU A N 1
ATOM 949 C CA . GLU A 1 116 ? 19.530 -7.732 -29.232 1.00 88.12 116 GLU A CA 1
ATOM 950 C C . GLU A 1 116 ? 19.830 -6.777 -30.406 1.00 88.12 116 GLU A C 1
ATOM 952 O O . GLU A 1 116 ? 19.000 -6.583 -31.301 1.00 88.12 116 GLU A O 1
ATOM 957 N N . PHE A 1 117 ? 21.017 -6.163 -30.419 1.00 89.00 117 PHE A N 1
ATOM 958 C CA . PHE A 1 117 ? 21.436 -5.232 -31.458 1.00 89.00 117 PHE A CA 1
ATOM 959 C C . PHE A 1 117 ? 21.571 -5.944 -32.808 1.00 89.00 117 PHE A C 1
ATOM 961 O O . PHE A 1 117 ? 22.152 -7.020 -32.905 1.00 89.00 117 PHE A O 1
ATOM 968 N N . GLY A 1 118 ? 21.020 -5.338 -33.862 1.00 89.50 118 GLY A N 1
ATOM 969 C CA . GLY A 1 118 ? 21.006 -5.917 -35.209 1.00 89.50 118 GLY A CA 1
ATOM 970 C C . GLY A 1 118 ? 19.891 -6.939 -35.459 1.00 89.50 118 GLY A C 1
ATOM 971 O O . GLY A 1 118 ? 19.620 -7.238 -36.616 1.00 89.50 118 GLY A O 1
ATOM 972 N N . ILE A 1 119 ? 19.197 -7.417 -34.418 1.00 92.06 119 ILE A N 1
ATOM 973 C CA . ILE A 1 119 ? 18.006 -8.276 -34.560 1.00 92.06 119 ILE A CA 1
ATOM 974 C C . ILE A 1 119 ? 16.759 -7.419 -34.809 1.00 92.06 119 ILE A C 1
ATOM 976 O O . ILE A 1 119 ? 15.920 -7.743 -35.647 1.00 92.06 119 ILE A O 1
ATOM 980 N N . ILE A 1 120 ? 16.642 -6.303 -34.084 1.00 90.44 120 ILE A N 1
ATOM 981 C CA . ILE A 1 120 ? 15.526 -5.355 -34.176 1.00 90.44 120 ILE A CA 1
ATOM 982 C C . ILE A 1 120 ? 16.073 -3.970 -34.532 1.00 90.44 120 ILE A C 1
ATOM 984 O O . ILE A 1 120 ? 17.180 -3.599 -34.137 1.00 90.44 120 ILE A O 1
ATOM 988 N N . ALA A 1 121 ? 15.279 -3.178 -35.258 1.00 92.81 121 ALA A N 1
ATOM 989 C CA . ALA A 1 121 ? 15.605 -1.791 -35.574 1.00 92.81 121 ALA A CA 1
ATOM 990 C C . ALA A 1 121 ? 15.967 -0.991 -34.308 1.00 92.81 121 ALA A C 1
ATOM 992 O O . ALA A 1 121 ? 15.232 -1.001 -33.318 1.00 92.81 121 ALA A O 1
ATOM 993 N N . SER A 1 122 ? 17.066 -0.233 -34.360 1.00 90.50 122 SER A N 1
ATOM 994 C CA . SER A 1 122 ? 17.684 0.398 -33.183 1.00 90.50 122 SER A CA 1
ATOM 995 C C . SER A 1 122 ? 16.734 1.285 -32.374 1.00 90.50 122 SER A C 1
ATOM 997 O O . SER A 1 122 ? 16.800 1.300 -31.147 1.00 90.50 122 SER A O 1
ATOM 999 N N . ARG A 1 123 ? 15.819 2.005 -33.041 1.00 89.00 123 ARG A N 1
ATOM 1000 C CA . ARG A 1 123 ? 14.808 2.834 -32.360 1.00 89.00 123 ARG A CA 1
ATOM 1001 C C . ARG A 1 123 ? 13.827 1.986 -31.551 1.00 89.00 123 ARG A C 1
ATOM 1003 O O . ARG A 1 123 ? 13.580 2.293 -30.390 1.00 89.00 123 ARG A O 1
ATOM 1010 N N . ALA A 1 124 ? 13.317 0.909 -32.145 1.00 90.88 124 ALA A N 1
ATOM 1011 C CA . ALA A 1 124 ? 12.411 -0.009 -31.467 1.00 90.88 124 ALA A CA 1
ATOM 1012 C C . ALA A 1 124 ? 13.122 -0.736 -30.317 1.00 90.88 124 ALA A C 1
ATOM 1014 O O . ALA A 1 124 ? 12.560 -0.838 -29.230 1.00 90.88 124 ALA A O 1
ATOM 1015 N N . LEU A 1 125 ? 14.380 -1.148 -30.511 1.00 92.06 125 LEU A N 1
ATOM 1016 C CA . LEU A 1 125 ? 15.194 -1.765 -29.463 1.00 92.06 125 LEU A CA 1
ATOM 1017 C C . LEU A 1 125 ? 15.423 -0.825 -28.268 1.00 92.06 125 LEU A C 1
ATOM 1019 O O . LEU A 1 125 ? 15.270 -1.241 -27.121 1.00 92.06 125 LEU A O 1
ATOM 1023 N N . ALA A 1 126 ? 15.755 0.444 -28.520 1.00 89.06 126 ALA A N 1
ATOM 1024 C CA . ALA A 1 126 ? 15.946 1.429 -27.459 1.00 89.06 126 ALA A CA 1
ATOM 1025 C C . ALA A 1 126 ? 14.661 1.621 -26.636 1.00 89.06 126 ALA A C 1
ATOM 1027 O O . ALA A 1 126 ? 14.696 1.494 -25.413 1.00 89.06 126 ALA A O 1
ATOM 1028 N N . SER A 1 127 ? 13.517 1.841 -27.296 1.00 91.00 127 SER A N 1
ATOM 1029 C CA . SER A 1 127 ? 12.218 1.952 -26.620 1.00 91.00 127 SER A CA 1
ATOM 1030 C C . SER A 1 127 ? 11.866 0.682 -25.844 1.00 91.00 127 SER A C 1
ATOM 1032 O O . SER A 1 127 ? 11.472 0.758 -24.682 1.00 91.00 127 SER A O 1
ATOM 1034 N N . TRP A 1 128 ? 12.060 -0.491 -26.449 1.00 92.38 128 TRP A N 1
ATOM 1035 C CA . TRP A 1 128 ? 11.786 -1.783 -25.823 1.00 92.38 128 TRP A CA 1
ATOM 1036 C C . TRP A 1 128 ? 12.602 -1.992 -24.545 1.00 92.38 128 TRP A C 1
ATOM 1038 O O . TRP A 1 128 ? 12.074 -2.432 -23.525 1.00 92.38 128 TRP A O 1
ATOM 1048 N N . MET A 1 129 ? 13.881 -1.620 -24.561 1.00 93.62 129 MET A N 1
ATOM 1049 C CA . MET A 1 129 ? 14.756 -1.745 -23.398 1.00 93.62 129 MET A CA 1
ATOM 1050 C C . MET A 1 129 ? 14.400 -0.780 -22.266 1.00 93.62 129 MET A C 1
ATOM 1052 O O . MET A 1 129 ? 14.489 -1.174 -21.101 1.00 93.62 129 MET A O 1
ATOM 1056 N N . VAL A 1 130 ? 13.961 0.444 -22.585 1.00 93.75 130 VAL A N 1
ATOM 1057 C CA . VAL A 1 130 ? 13.439 1.392 -21.584 1.00 93.75 130 VAL A CA 1
ATOM 1058 C C . VAL A 1 130 ? 12.239 0.778 -20.866 1.00 93.75 130 VAL A C 1
ATOM 1060 O O . VAL A 1 130 ? 12.248 0.697 -19.638 1.00 93.75 130 VAL A O 1
ATOM 1063 N N . TRP A 1 131 ? 11.250 0.284 -21.616 1.00 94.06 131 TRP A N 1
ATOM 1064 C CA . TRP A 1 131 ? 10.043 -0.313 -21.041 1.00 94.06 131 TRP A CA 1
ATOM 1065 C C . TRP A 1 131 ? 10.348 -1.552 -20.210 1.00 94.06 131 TRP A C 1
ATOM 1067 O O . TRP A 1 131 ? 9.941 -1.613 -19.051 1.00 94.06 131 TRP A O 1
ATOM 1077 N N . LYS A 1 132 ? 11.127 -2.502 -20.748 1.00 93.69 132 LYS A N 1
ATOM 1078 C CA . LYS A 1 132 ? 11.547 -3.701 -20.007 1.00 93.69 132 LYS A CA 1
ATOM 1079 C C . LYS A 1 132 ? 12.175 -3.316 -18.673 1.00 93.69 132 LYS A C 1
ATOM 1081 O O . LYS A 1 132 ? 11.748 -3.787 -17.623 1.00 93.69 132 LYS A O 1
ATOM 1086 N N . LYS A 1 133 ? 13.172 -2.428 -18.700 1.00 92.81 133 LYS A N 1
ATOM 1087 C CA . LYS A 1 133 ? 13.879 -2.018 -17.485 1.00 92.81 133 LYS A CA 1
ATOM 1088 C C . LYS A 1 133 ? 12.959 -1.304 -16.491 1.00 92.81 133 LYS A C 1
ATOM 1090 O O . LYS A 1 133 ? 13.110 -1.521 -15.292 1.00 92.81 133 LYS A O 1
ATOM 1095 N N . TRP A 1 134 ? 12.029 -0.484 -16.973 1.00 93.38 134 TRP A N 1
ATOM 1096 C CA . TRP A 1 134 ? 11.075 0.228 -16.128 1.00 93.38 134 TRP A CA 1
ATOM 1097 C C . TRP A 1 134 ? 10.106 -0.730 -15.427 1.00 93.38 134 TRP A C 1
ATOM 1099 O O . TRP A 1 134 ? 9.963 -0.647 -14.209 1.00 93.38 134 TRP A O 1
ATOM 1109 N N . PHE A 1 135 ? 9.530 -1.695 -16.154 1.00 91.69 135 PHE A N 1
ATOM 1110 C CA . PHE A 1 135 ? 8.679 -2.732 -15.559 1.00 91.69 135 PHE A CA 1
ATOM 1111 C C . PHE A 1 135 ? 9.428 -3.552 -14.508 1.00 91.69 135 PHE A C 1
ATOM 1113 O O . PHE A 1 135 ? 8.918 -3.729 -13.405 1.00 91.69 135 PHE A O 1
ATOM 1120 N N . TYR A 1 136 ? 10.665 -3.967 -14.800 1.00 91.69 136 TYR A N 1
ATOM 1121 C CA . TYR A 1 136 ? 11.503 -4.657 -13.815 1.00 91.69 136 TYR A CA 1
ATOM 1122 C C . TYR A 1 136 ? 11.740 -3.821 -12.551 1.00 91.69 136 TYR A C 1
ATOM 1124 O O . TYR A 1 136 ? 11.762 -4.363 -11.452 1.00 91.69 136 TYR A O 1
ATOM 1132 N N . ASP A 1 137 ? 11.932 -2.506 -12.670 1.00 90.94 137 ASP A N 1
ATOM 1133 C CA . ASP A 1 137 ? 12.128 -1.650 -11.495 1.00 90.94 137 ASP A CA 1
ATOM 1134 C C . ASP A 1 137 ? 10.862 -1.499 -10.653 1.00 90.94 137 ASP A C 1
ATOM 1136 O O . ASP A 1 137 ? 10.953 -1.480 -9.424 1.00 90.94 137 ASP A O 1
ATOM 1140 N N . ILE A 1 138 ? 9.697 -1.407 -11.294 1.00 88.88 138 ILE A N 1
ATOM 1141 C CA . ILE A 1 138 ? 8.404 -1.366 -10.604 1.00 88.88 138 ILE A CA 1
ATOM 1142 C C . ILE A 1 138 ? 8.154 -2.674 -9.856 1.00 88.88 138 ILE A C 1
ATOM 1144 O O . ILE A 1 138 ? 7.799 -2.636 -8.677 1.00 88.88 138 ILE A O 1
ATOM 1148 N N . ASP A 1 139 ? 8.372 -3.809 -10.519 1.00 91.25 139 ASP A N 1
ATOM 1149 C CA . ASP A 1 139 ? 8.171 -5.140 -9.944 1.00 91.25 139 ASP A CA 1
ATOM 1150 C C . ASP A 1 139 ? 9.109 -5.389 -8.755 1.00 91.25 139 ASP A C 1
ATOM 1152 O O . ASP A 1 139 ? 8.662 -5.728 -7.660 1.00 91.25 139 ASP A O 1
ATOM 1156 N N . ASN A 1 140 ? 10.399 -5.071 -8.906 1.00 89.81 140 ASN A N 1
ATOM 1157 C CA . ASN A 1 140 ? 11.371 -5.175 -7.816 1.00 89.81 140 ASN A CA 1
ATOM 1158 C C . ASN A 1 140 ? 10.959 -4.350 -6.585 1.00 89.81 140 ASN A C 1
ATOM 1160 O O . ASN A 1 140 ? 11.130 -4.797 -5.449 1.00 89.81 140 ASN A O 1
ATOM 1164 N N . ARG A 1 141 ? 10.409 -3.144 -6.788 1.00 88.31 141 ARG A N 1
ATOM 1165 C CA . ARG A 1 141 ? 9.899 -2.317 -5.683 1.00 88.31 141 ARG A CA 1
ATOM 1166 C C . ARG A 1 141 ? 8.634 -2.902 -5.066 1.00 88.31 141 ARG A C 1
ATOM 1168 O O . ARG A 1 141 ? 8.516 -2.891 -3.846 1.00 88.31 141 ARG A O 1
ATOM 1175 N N . ALA A 1 142 ? 7.717 -3.430 -5.875 1.00 87.12 142 ALA A N 1
ATOM 1176 C CA . ALA A 1 142 ? 6.516 -4.099 -5.380 1.00 87.12 142 ALA A CA 1
ATOM 1177 C C . ALA A 1 142 ? 6.881 -5.298 -4.493 1.00 87.12 142 ALA A C 1
ATOM 1179 O O . ALA A 1 142 ? 6.387 -5.410 -3.369 1.00 87.12 142 ALA A O 1
ATOM 1180 N N . ALA A 1 143 ? 7.811 -6.139 -4.954 1.00 86.00 143 ALA A N 1
ATOM 1181 C CA . ALA A 1 143 ? 8.329 -7.273 -4.198 1.00 86.00 143 ALA A CA 1
ATOM 1182 C C . ALA A 1 143 ? 8.987 -6.828 -2.881 1.00 86.00 143 ALA A C 1
ATOM 1184 O O . ALA A 1 143 ? 8.737 -7.420 -1.831 1.00 86.00 143 ALA A O 1
ATOM 1185 N N . GLN A 1 144 ? 9.773 -5.748 -2.910 1.00 86.25 144 GLN A N 1
ATOM 1186 C CA . GLN A 1 144 ? 10.406 -5.193 -1.714 1.00 86.25 144 GLN A CA 1
ATOM 1187 C C . GLN A 1 144 ? 9.38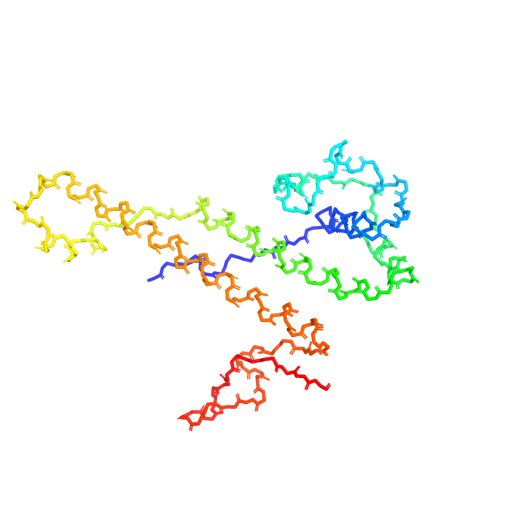1 -4.683 -0.686 1.00 86.25 144 GLN A C 1
ATOM 1189 O O . GLN A 1 144 ? 9.474 -5.033 0.492 1.00 86.25 144 GLN A O 1
ATOM 1194 N N . GLU A 1 145 ? 8.399 -3.877 -1.104 1.00 86.75 145 GLU A N 1
ATOM 1195 C CA . GLU A 1 145 ? 7.363 -3.362 -0.194 1.00 86.75 145 GLU A CA 1
ATOM 1196 C C . GLU A 1 145 ? 6.519 -4.489 0.408 1.00 86.75 145 GLU A C 1
ATOM 1198 O O . GLU A 1 145 ? 6.189 -4.443 1.595 1.00 86.75 145 GLU A O 1
ATOM 1203 N N . THR A 1 146 ? 6.240 -5.515 -0.397 1.00 85.56 146 THR A N 1
ATOM 1204 C CA . THR A 1 146 ? 5.521 -6.725 0.010 1.00 85.56 146 THR A CA 1
ATOM 1205 C C . THR A 1 146 ? 6.310 -7.520 1.050 1.00 85.56 146 THR A C 1
ATOM 1207 O O . THR A 1 146 ? 5.773 -7.857 2.105 1.00 85.56 146 THR A O 1
ATOM 1210 N N . GLY A 1 147 ? 7.604 -7.761 0.816 1.00 82.38 147 GLY A N 1
ATOM 1211 C CA . GLY A 1 147 ? 8.464 -8.481 1.759 1.00 82.38 147 GLY A CA 1
ATOM 1212 C C . GLY A 1 147 ? 8.529 -7.809 3.131 1.00 82.38 147 GLY A C 1
ATOM 1213 O O . GLY A 1 147 ? 8.364 -8.465 4.155 1.00 82.38 147 GLY A O 1
ATOM 1214 N N . TYR A 1 148 ? 8.668 -6.482 3.168 1.00 80.62 148 TYR A N 1
ATOM 1215 C CA . TYR A 1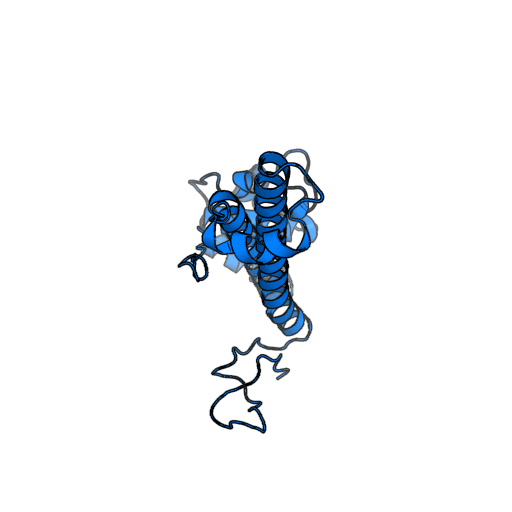 148 ? 8.655 -5.735 4.427 1.00 80.62 148 TYR A CA 1
ATOM 1216 C C . TYR A 1 148 ? 7.273 -5.658 5.092 1.00 80.62 148 TYR A C 1
ATOM 1218 O O . TYR A 1 148 ? 7.176 -5.161 6.215 1.00 80.62 148 TYR A O 1
ATOM 1226 N N . LEU A 1 149 ? 6.184 -5.922 4.364 1.00 84.25 149 LEU A N 1
ATOM 1227 C CA . LEU A 1 149 ? 4.816 -5.829 4.886 1.00 84.25 149 LEU A CA 1
ATOM 1228 C C . LEU A 1 149 ? 4.438 -7.106 5.633 1.00 84.25 149 LEU A C 1
ATOM 1230 O O . LEU A 1 149 ? 3.862 -7.040 6.716 1.00 84.25 149 LEU A O 1
ATOM 1234 N N . PHE A 1 150 ? 4.775 -8.258 5.053 1.00 81.44 150 PHE A N 1
ATOM 1235 C CA . PHE A 1 150 ? 4.369 -9.550 5.593 1.00 81.44 150 PHE A CA 1
ATOM 1236 C C . PHE A 1 150 ? 4.980 -9.847 6.955 1.00 81.44 150 PHE A C 1
ATOM 1238 O O . PHE A 1 150 ? 4.295 -10.391 7.812 1.00 81.44 150 PHE A O 1
ATOM 1245 N N . GLU A 1 151 ? 6.234 -9.473 7.186 1.00 74.81 151 GLU A N 1
ATOM 1246 C CA . GLU A 1 151 ? 6.912 -9.812 8.434 1.00 74.81 151 GLU A CA 1
ATOM 1247 C C . GLU A 1 151 ? 6.256 -9.178 9.681 1.00 74.81 151 GLU A C 1
ATOM 1249 O O . GLU A 1 151 ? 5.950 -9.926 10.610 1.00 74.81 151 GLU A O 1
ATOM 1254 N N . PRO A 1 152 ? 5.943 -7.864 9.729 1.00 76.06 152 PRO A N 1
ATOM 1255 C CA . PRO A 1 152 ? 5.180 -7.287 10.837 1.00 76.06 152 PRO A CA 1
ATOM 1256 C C . PRO A 1 152 ? 3.806 -7.918 11.053 1.00 76.06 152 PRO A C 1
ATOM 1258 O O . PRO A 1 152 ? 3.431 -8.157 12.199 1.00 76.06 152 PRO A O 1
ATOM 1261 N N . ILE A 1 153 ? 3.069 -8.193 9.972 1.00 81.81 153 ILE A N 1
ATOM 1262 C CA . ILE A 1 153 ? 1.718 -8.762 10.055 1.00 81.81 153 ILE A CA 1
ATOM 1263 C C . ILE A 1 153 ? 1.776 -10.187 10.597 1.00 81.81 153 ILE A C 1
ATOM 1265 O O . ILE A 1 153 ? 1.047 -10.511 11.528 1.00 81.81 153 ILE A O 1
ATOM 1269 N N . LEU A 1 154 ? 2.660 -11.025 10.048 1.00 80.00 154 LEU A N 1
ATOM 1270 C CA . LEU A 1 154 ? 2.845 -12.401 10.503 1.00 80.00 154 LEU A CA 1
ATOM 1271 C C . LEU A 1 154 ? 3.319 -12.439 11.955 1.00 80.00 154 LEU A C 1
ATOM 1273 O O . LEU A 1 154 ? 2.787 -13.216 12.739 1.00 80.00 154 LEU A O 1
ATOM 1277 N N . ALA A 1 155 ? 4.263 -11.572 12.332 1.00 79.25 155 ALA A N 1
ATOM 1278 C CA . ALA A 1 155 ? 4.700 -11.450 13.717 1.00 79.25 155 ALA A CA 1
ATOM 1279 C C . ALA A 1 155 ? 3.528 -11.130 14.646 1.00 79.25 155 ALA A C 1
ATOM 1281 O O . ALA A 1 155 ? 3.294 -11.864 15.597 1.00 79.25 155 ALA A O 1
ATOM 1282 N N . SER A 1 156 ? 2.763 -10.078 14.341 1.00 79.75 156 SER A N 1
ATOM 1283 C CA . SER A 1 156 ? 1.638 -9.657 15.181 1.00 79.75 156 SER A CA 1
ATOM 1284 C C . SER A 1 156 ? 0.505 -10.689 15.220 1.00 79.75 156 SER A C 1
ATOM 1286 O O . SER A 1 156 ? -0.046 -10.924 16.288 1.00 79.75 156 SER A O 1
ATOM 1288 N N . ALA A 1 157 ? 0.210 -11.375 14.112 1.00 78.31 157 ALA A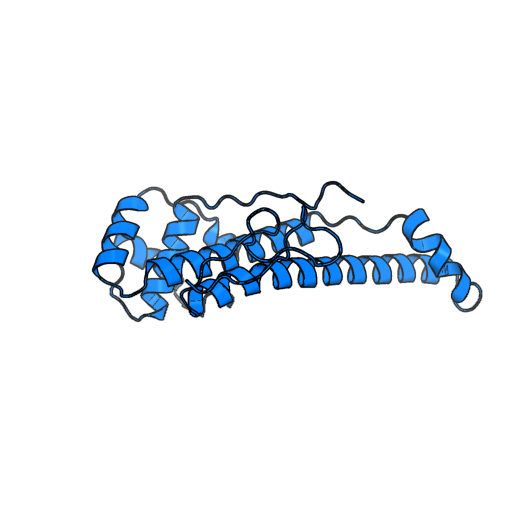 N 1
ATOM 1289 C CA . ALA A 1 157 ? -0.787 -12.448 14.076 1.00 78.31 157 ALA A CA 1
ATOM 1290 C C . ALA A 1 157 ? -0.394 -13.675 14.921 1.00 78.31 157 ALA A C 1
ATOM 1292 O O . ALA A 1 157 ? -1.263 -14.386 15.414 1.00 78.31 157 ALA A O 1
ATOM 1293 N N . LEU A 1 158 ? 0.907 -13.921 15.100 1.00 81.62 158 LEU A N 1
ATOM 1294 C CA . LEU A 1 158 ? 1.439 -14.999 15.939 1.00 81.62 158 LEU A CA 1
ATOM 1295 C C . LEU A 1 158 ? 1.672 -14.571 17.402 1.00 81.62 158 LEU A C 1
ATOM 1297 O O . LEU A 1 158 ? 2.226 -15.350 18.172 1.00 81.62 158 LEU A O 1
ATOM 1301 N N . GLY A 1 159 ? 1.297 -13.344 17.790 1.00 76.25 159 GLY A N 1
ATOM 1302 C CA . GLY A 1 159 ? 1.559 -12.790 19.128 1.00 76.25 159 GLY A CA 1
ATOM 1303 C C . GLY A 1 159 ? 2.999 -12.304 19.349 1.00 76.25 159 GLY A C 1
ATOM 1304 O O . GLY A 1 159 ? 3.376 -11.950 20.462 1.00 76.25 159 GLY A O 1
ATOM 1305 N N . GLY A 1 160 ? 3.815 -12.274 18.296 1.00 76.38 160 GLY A N 1
ATOM 1306 C CA . GLY A 1 160 ? 5.197 -11.808 18.319 1.00 76.38 160 GLY A CA 1
ATOM 1307 C C . GLY A 1 160 ? 5.361 -10.312 18.035 1.00 76.38 160 GLY A C 1
ATOM 1308 O O . GLY A 1 160 ? 4.456 -9.610 17.572 1.00 76.38 160 GLY A O 1
ATOM 1309 N N . VAL A 1 161 ? 6.579 -9.816 18.258 1.00 72.12 161 VAL A N 1
ATOM 1310 C CA . VAL A 1 161 ? 6.969 -8.430 17.961 1.00 72.12 161 VAL A CA 1
ATOM 1311 C C . VAL A 1 161 ? 7.971 -8.428 16.801 1.00 72.12 161 VAL A C 1
ATOM 1313 O O . VAL A 1 161 ? 8.994 -9.110 16.879 1.00 72.12 161 VAL A O 1
ATOM 1316 N N . PRO A 1 162 ? 7.725 -7.669 15.715 1.00 65.19 162 PRO A N 1
ATOM 1317 C CA . PRO A 1 162 ? 8.686 -7.574 14.624 1.00 65.19 162 PRO A CA 1
ATOM 1318 C C . PRO A 1 162 ? 9.946 -6.833 15.076 1.00 65.19 162 PRO A C 1
ATOM 1320 O O . PRO A 1 162 ? 9.881 -5.701 15.564 1.00 65.19 162 PRO A O 1
ATOM 1323 N N . CYS A 1 163 ? 11.106 -7.456 14.869 1.00 64.50 163 CYS A N 1
ATOM 1324 C CA . CYS A 1 163 ? 12.400 -6.909 15.255 1.00 64.50 163 CYS A CA 1
ATOM 1325 C C . CYS A 1 163 ? 13.238 -6.591 14.015 1.00 64.50 163 CYS A C 1
ATOM 1327 O O . CYS A 1 163 ? 13.625 -7.468 13.248 1.00 64.50 163 CYS A O 1
ATOM 1329 N N . GLY A 1 164 ? 13.585 -5.315 13.831 1.00 64.44 164 GLY A N 1
ATOM 1330 C CA . GLY A 1 164 ? 14.485 -4.916 12.748 1.00 64.44 164 GLY A CA 1
ATOM 1331 C C . GLY A 1 164 ? 15.887 -5.525 12.899 1.00 64.44 164 GLY A C 1
ATOM 1332 O O . GLY A 1 164 ? 16.349 -5.783 14.010 1.00 64.44 164 GLY A O 1
ATOM 1333 N N . ALA A 1 165 ? 16.618 -5.654 11.784 1.00 64.75 165 ALA A N 1
ATOM 1334 C CA . ALA A 1 165 ? 17.940 -6.301 11.710 1.00 64.75 165 ALA A CA 1
ATOM 1335 C C . ALA A 1 165 ? 18.941 -5.863 12.796 1.00 64.75 165 ALA A C 1
ATOM 1337 O O . ALA A 1 165 ? 19.799 -6.631 13.220 1.00 64.75 165 ALA A O 1
ATOM 1338 N N . ARG A 1 166 ? 18.876 -4.603 13.236 1.00 62.47 166 ARG A N 1
ATOM 1339 C CA . ARG A 1 166 ? 19.774 -4.060 14.262 1.00 62.47 166 ARG A CA 1
ATOM 1340 C C . ARG A 1 166 ? 19.474 -4.623 15.658 1.00 62.47 166 ARG A C 1
ATOM 1342 O O . ARG A 1 166 ? 20.410 -4.937 16.395 1.00 62.47 166 ARG A O 1
ATOM 1349 N N . ASN A 1 167 ? 18.190 -4.786 15.967 1.00 66.81 167 ASN A N 1
ATOM 1350 C CA . ASN A 1 167 ? 17.665 -5.180 17.276 1.00 66.81 167 ASN A CA 1
ATOM 1351 C C . ASN A 1 167 ? 17.316 -6.671 17.352 1.00 66.81 167 ASN A C 1
ATOM 1353 O O . ASN A 1 167 ? 16.822 -7.129 18.376 1.00 66.81 167 ASN A O 1
ATOM 1357 N N . SER A 1 168 ? 17.570 -7.423 16.282 1.00 63.94 168 SER A N 1
ATOM 1358 C CA . SER A 1 168 ? 17.297 -8.853 16.257 1.00 63.94 168 SER A CA 1
ATOM 1359 C C . SER A 1 168 ? 18.140 -9.616 17.287 1.00 63.94 168 SER A C 1
ATOM 1361 O O . SER A 1 168 ? 19.359 -9.387 17.361 1.00 63.94 168 SER A O 1
ATOM 1363 N N . PRO A 1 169 ? 17.520 -10.535 18.055 1.00 65.62 169 PRO A N 1
ATOM 1364 C CA . PRO A 1 169 ? 18.229 -11.409 18.986 1.00 65.62 169 PRO A CA 1
ATOM 1365 C C . PRO A 1 169 ? 19.104 -12.439 18.255 1.00 65.62 169 PRO A C 1
ATOM 1367 O O . PRO A 1 169 ? 20.057 -12.960 18.833 1.00 65.62 169 PRO A O 1
ATOM 1370 N N . ILE A 1 170 ? 18.832 -12.697 16.972 1.00 63.00 170 ILE A N 1
ATOM 1371 C CA . ILE A 1 170 ? 19.551 -13.670 16.151 1.00 63.00 170 ILE A CA 1
ATOM 1372 C C . ILE A 1 170 ? 20.591 -12.938 15.299 1.00 63.00 170 ILE A C 1
ATOM 1374 O O . ILE A 1 170 ? 20.294 -12.049 14.491 1.00 63.00 170 ILE A O 1
ATOM 1378 N N . ARG A 1 171 ? 21.860 -13.299 15.506 1.00 72.00 171 ARG A N 1
ATOM 1379 C CA . ARG A 1 171 ? 23.012 -12.713 14.812 1.00 72.00 171 ARG A CA 1
ATOM 1380 C C . ARG A 1 171 ? 23.480 -13.624 13.685 1.00 72.00 171 ARG A C 1
ATOM 1382 O O . ARG A 1 171 ? 23.468 -14.847 13.814 1.00 72.00 171 ARG A O 1
ATOM 1389 N N . ARG A 1 172 ? 23.945 -13.028 12.585 1.00 73.19 172 ARG A N 1
ATOM 1390 C CA . ARG A 1 172 ? 24.508 -13.790 11.464 1.00 73.19 172 ARG A CA 1
ATOM 1391 C C . ARG A 1 172 ? 25.751 -14.541 11.935 1.00 73.19 172 ARG A C 1
ATOM 1393 O O . ARG A 1 172 ? 26.658 -13.929 12.492 1.00 73.19 172 ARG A O 1
ATOM 1400 N N . ARG A 1 173 ? 25.854 -15.837 11.615 1.00 68.94 173 ARG A N 1
ATOM 1401 C CA . ARG A 1 173 ? 27.061 -16.641 11.910 1.00 68.94 173 ARG A CA 1
ATOM 1402 C C . ARG A 1 173 ? 28.348 -16.033 11.343 1.00 68.94 173 ARG A C 1
ATOM 1404 O O . ARG A 1 173 ? 29.401 -16.194 11.941 1.00 68.94 173 ARG A O 1
ATOM 1411 N N . SER A 1 174 ? 28.263 -15.342 10.205 1.00 75.75 174 SER A N 1
ATOM 1412 C CA . SER A 1 174 ? 29.416 -14.717 9.548 1.00 75.75 174 SER A CA 1
ATOM 1413 C C . SER A 1 174 ? 29.831 -13.371 10.154 1.00 75.75 174 SER A C 1
ATOM 1415 O O . SER A 1 174 ? 30.963 -12.949 9.958 1.00 75.75 174 SER A O 1
ATOM 1417 N N . ASP A 1 175 ? 28.916 -12.660 10.822 1.00 70.19 175 ASP A N 1
ATOM 1418 C CA . ASP A 1 175 ? 29.170 -11.332 11.393 1.00 70.19 175 ASP A CA 1
ATOM 1419 C C . ASP A 1 175 ? 28.253 -11.101 12.611 1.00 70.19 175 ASP A C 1
ATOM 1421 O O . ASP A 1 175 ? 27.088 -10.715 12.443 1.00 70.19 175 ASP A O 1
ATOM 1425 N N . PRO A 1 176 ? 28.767 -11.289 13.842 1.00 66.31 176 PRO A N 1
ATOM 1426 C CA . PRO A 1 176 ? 27.987 -11.149 15.070 1.00 66.31 176 PRO A CA 1
ATOM 1427 C C . PRO A 1 176 ? 27.429 -9.738 15.291 1.00 66.31 176 PRO A C 1
ATOM 1429 O O . PRO A 1 176 ? 26.510 -9.557 16.088 1.00 66.31 176 PRO A O 1
ATOM 1432 N N . LYS A 1 177 ? 27.968 -8.721 14.600 1.00 64.81 177 LYS A N 1
ATOM 1433 C CA . LYS A 1 177 ? 27.526 -7.324 14.726 1.00 64.81 177 LYS A CA 1
ATOM 1434 C C . LYS A 1 177 ? 26.311 -7.005 13.852 1.00 64.81 177 LYS A C 1
ATOM 1436 O O . LYS A 1 177 ? 25.734 -5.926 13.989 1.00 64.81 177 LYS A O 1
ATOM 1441 N N . LYS A 1 178 ? 25.899 -7.918 12.966 1.00 57.78 178 LYS A N 1
ATOM 1442 C CA . LYS A 1 178 ? 24.738 -7.755 12.079 1.00 57.78 178 LYS A CA 1
ATOM 1443 C C . LYS A 1 178 ? 23.669 -8.786 12.429 1.00 57.78 178 LYS A C 1
ATOM 1445 O O . LYS A 1 178 ? 23.901 -9.989 12.328 1.00 57.78 178 LYS A O 1
ATOM 1450 N N . GLY A 1 179 ? 22.489 -8.322 12.836 1.00 59.00 179 GLY A N 1
ATOM 1451 C CA . GLY A 1 179 ? 21.351 -9.216 13.056 1.00 59.00 179 GLY A CA 1
ATOM 1452 C C . GLY A 1 179 ? 20.683 -9.655 11.750 1.00 59.00 179 GLY A C 1
ATOM 1453 O O . GLY A 1 179 ? 20.894 -9.067 10.679 1.00 59.00 179 GLY A O 1
ATOM 1454 N N . GLN A 1 180 ? 19.906 -10.729 11.839 1.00 54.66 180 GLN A N 1
ATOM 1455 C CA . GLN A 1 180 ? 18.958 -11.148 10.805 1.00 54.66 180 GLN A CA 1
ATOM 1456 C C . GLN A 1 180 ? 17.586 -10.540 11.078 1.00 54.66 180 GLN A C 1
ATOM 1458 O O . GLN A 1 180 ? 17.209 -10.349 12.222 1.00 54.66 180 GLN A O 1
ATOM 1463 N N . VAL A 1 181 ? 16.869 -10.177 10.024 1.00 52.47 181 VAL A N 1
ATOM 1464 C CA . VAL A 1 181 ? 15.486 -9.702 10.119 1.00 52.47 181 VAL A CA 1
ATOM 1465 C C . VAL A 1 181 ? 14.617 -10.944 10.333 1.00 52.47 181 VAL A C 1
ATOM 1467 O O . VAL A 1 181 ? 14.606 -11.791 9.443 1.00 52.47 181 VAL A O 1
ATOM 1470 N N . GLU A 1 182 ? 14.040 -11.107 11.527 1.00 55.81 182 GLU A N 1
ATOM 1471 C CA . GLU A 1 182 ? 13.191 -12.253 11.883 1.00 55.81 182 GLU A CA 1
ATOM 1472 C C . GLU A 1 182 ? 12.108 -11.874 12.911 1.00 55.81 182 GLU A C 1
ATOM 1474 O O . GLU A 1 182 ? 12.223 -10.901 13.666 1.00 55.81 182 GLU A O 1
ATOM 1479 N N . VAL A 1 183 ? 11.064 -12.706 12.953 1.00 45.50 183 VAL A N 1
ATOM 1480 C CA . VAL A 1 183 ? 9.937 -12.639 13.887 1.00 45.50 183 VAL A CA 1
ATOM 1481 C C . VAL A 1 183 ? 10.358 -13.180 15.255 1.00 45.50 183 VAL A C 1
ATOM 1483 O O . VAL A 1 183 ? 10.652 -14.366 15.391 1.00 45.50 183 VAL A O 1
ATOM 1486 N N . GLY A 1 184 ? 10.366 -12.329 16.284 1.00 44.66 184 GLY A N 1
ATOM 1487 C CA . GLY A 1 184 ? 10.503 -12.771 17.671 1.00 44.66 184 GLY A CA 1
ATOM 1488 C C . GLY A 1 184 ? 9.136 -13.130 18.246 1.00 44.66 184 GLY A C 1
ATOM 1489 O O . GLY A 1 184 ? 8.302 -12.242 18.417 1.00 44.66 184 GLY A O 1
ATOM 1490 N N . ILE A 1 185 ? 8.904 -14.410 18.535 1.00 37.84 185 ILE A N 1
ATOM 1491 C CA . ILE A 1 185 ? 7.781 -14.854 19.373 1.00 37.84 185 ILE A CA 1
ATOM 1492 C C . ILE A 1 185 ? 8.273 -14.747 20.821 1.00 37.84 185 ILE A C 1
ATOM 1494 O O . ILE A 1 185 ? 9.321 -15.312 21.140 1.00 37.84 185 ILE A O 1
ATOM 1498 N N . VAL A 1 186 ? 7.585 -13.952 21.646 1.00 41.88 186 VAL A N 1
ATOM 1499 C CA . VAL A 1 186 ? 7.866 -13.824 23.088 1.00 41.88 186 VAL A CA 1
ATOM 1500 C C . VAL A 1 186 ? 7.084 -14.888 23.839 1.00 41.88 186 VAL A C 1
ATOM 1502 O O . VAL A 1 186 ? 5.891 -15.056 23.508 1.00 41.88 186 VAL A O 1
#

Sequence (186 aa):
MGLATAIPIYLDDSELIRLVTIILNDLNKTLPPEVSLLLPQKVGNYYDLPLDWFKEPMHEAEFTKIYLSCIQIVQDFDTYFKCLCEIHKRRRKYERILSAQPLPTMLQISPRTLLEFGIIASRALASWMVWKKWFYDIDNRAAQETGYLFEPILASALGGVPCGARNSPIRRRSDPKKGQVEVGIV

pLDDT: mean 81.56, std 13.55, range [37.5, 94.44]

Foldseek 3Di:
DDPLPDDDDDQDLQLLLQLVLLVCVVVVHDDDPLSVVLADPDRDHPVVDDLVSSVDDDDDDDSVVSLVVCPVVPPCSVLSSVLSVLVSRLVVSLVVCVVPPDFDDCVRQVVVLVVCPPVDDPVVSSVVSSVVVSVVVSVVVVVVSVVVSVQCNVLSVLVWHFDPQQRAPAADPVDNNTGDGHTDDD

Secondary structure (DSSP, 8-state):
--STT-------HHHHHHHHHHHHHHTTPPPPHHHHTTS-SS---GGGS-HHHHTS--SS--HHHHHHHHHHHSTTHHHHHHHHHHHHHHHHHHHHHHHH-PPPPHHHHHHHHTTTBTTB-HHHHHHHHHHHHHHHHHHHHHHHHHHHHHHHHHHHHTT-EEE-TTT-SSEETTEEEEE--EEE--

Radius of gyration: 21.93 Å; chains: 1; bounding box: 52×35×61 Å